Protein 2FH5 (pdb70)

Radius of gyration: 22.29 Å; Cα contacts (8 Å, |Δi|>4): 558; chains: 2; bounding box: 43×62×55 Å

Nearest PDB structures (foldseek):
  2fh5-assembly1_A  TM=1.008E+00  e=5.061E-26  Homo sapiens
  6frk-assembly1_y  TM=8.776E-01  e=1.419E-17  Oryctolagus cuniculus
  7nfx-assembly1_y  TM=7.852E-01  e=8.990E-17  Homo sapiens
  7obq-assembly1_y  TM=7.831E-01  e=2.130E-15  Oryctolagus cuniculus
  2fh5-assembly1_B  TM=1.005E+00  e=2.408E-40  Mus musculus

CATH classification: 3.30.450.60

Foldseek 3Di:
DFFFQWKWKAFLVGGTLAIDGDVPDGDPDPVVSCCVVWVVPDVTWDWDWDWDADVQLGMIMITIGTDPVCVVLVVVLVVVLVVCQCVVLVVLRNDDDCVSSVVDRCPCVVVSVVSRVVSVVVVD/DEEEEEEAWPLCQVLVVVCQVPLDGDDDDQDDAKDWDWGQAPDDVRDIYIYIYFGRDPVGRVVVCVVCVLVAQEYEYGGAQQCCVVCVLVGLVVVLVVLQSQVPYPDRHAYEYEHEPPVDDNGDDQVVSQVSSQQNNQVCQVVPPVDGAADVPDRGHPVSGPHHYYYDYWYSVNTGCVVVSVVVNVSD

Secondary structure (DSSP, 8-state):
--S-SEEEEEETTSBEEEEEBTTTBS---HHHHHHHHTGGG------EEEEEEETTTTEEEEEEES-GGGHHHHHHHHHHHHHHHHHHTHHHHHSSSTHHHHS-----HHHHHHHHHHHHHHT-/-EEEEE-STTSSHHHHHHHHHHS----B----S-EEEEEE-SSTT--EEEEEEPP--HHHHHHHHHHHGGGEEEEEEEEETTTHHHHHHHHHHHHHHHHHHHHTSTT--EEEEEEE-TTSTTPPPHHHHHHHHHHHHHHHHHH-----SS-TTS---GGGSSS-EEEEE-B----B-HHHHHHHHHH-

Organism: Homo sapiens (NCBI:txid9606)

Solvent-accessible surface area: 16286 Å² total; per-residue (Å²): 224,38,19,1,13,13,0,7,0,21,6,22,8,0,6,22,19,20,33,6,12,23,126,96,66,82,30,72,21,44,106,50,3,66,68,91,31,7,114,121,120,156,197,142,74,66,34,49,91,57,140,62,62,9,103,149,30,75,0,9,0,24,0,0,0,29,123,103,159,33,65,80,80,0,49,122,0,2,62,63,0,24,142,56,0,59,86,94,10,91,87,44,7,102,94,139,39,5,49,15,29,3,110,20,115,22,104,0,55,100,22,0,33,107,22,12,143,92,12,44,102,82,43,193,132,7,0,0,0,3,0,19,39,113,3,15,14,16,22,0,0,0,19,13,26,30,44,94,97,57,82,51,83,86,13,68,35,27,18,17,4,96,10,140,9,112,56,159,216,26,56,53,2,50,0,11,1,2,3,6,74,107,82,41,22,63,98,9,4,75,149,40,59,82,50,4,87,0,4,0,0,1,2,17,0,8,12,0,102,190,31,22,148,82,3,0,83,2,0,13,43,1,0,41,24,4,32,78,35,203,123,46,4,23,1,0,0,0,0,2,50,46,80,71,110,128,23,42,45,11,174,60,0,60,106,50,0,26,145,28,0,29,70,26,46,123,86,87,156,189,63,101,0,18,150,181,75,111,121,5,67,8,101,51,12,102,22,159,31,61,42,21,73,0,5,6,134,139,28,79,13,132,75,0,32,158,7,0,16,146,23,38

Structure (mmCIF, N/CA/C/O backbone):
data_2FH5
#
_entry.id   2FH5
#
_cell.length_a   68.092
_cell.length_b   118.348
_cell.length_c   120.413
_cell.angle_alpha   90.00
_cell.angle_beta   90.00
_cell.angle_gamma   90.00
#
_symmetry.space_group_name_H-M   'I 2 2 2'
#
loop_
_entity.id
_entity.type
_entity.pdbx_description
1 polymer 'Signal recognition particle receptor alpha subunit'
2 polymer 'Signal recognition particle receptor beta subunit'
3 non-polymer 'MAGNESIUM ION'
4 non-polymer "GUANOSINE-5'-TRIPHOSPHATE"
5 water water
#
loop_
_atom_site.group_PDB
_atom_site.id
_atom_site.type_symbol
_atom_site.label_atom_id
_atom_site.label_alt_id
_atom_site.label_comp_id
_atom_site.label_asym_id
_atom_site.label_entity_id
_atom_site.label_seq_id
_atom_site.pdbx_PDB_ins_code
_atom_site.Cartn_x
_atom_site.Cartn_y
_atom_site.Cartn_z
_atom_site.occupancy
_atom_site.B_iso_or_equiv
_atom_site.auth_seq_id
_atom_site.auth_comp_id
_atom_site.auth_asym_id
_atom_site.auth_atom_id
_atom_site.pdbx_PDB_model_num
ATOM 1 N N . HIS A 1 8 A 28.773 73.134 52.725 1.00 86.76 0 HIS A N 1
ATOM 2 C CA . HIS A 1 8 A 27.707 74.050 52.203 1.00 86.81 0 HIS A CA 1
ATOM 3 C C . HIS A 1 8 A 26.478 73.211 51.817 1.00 81.47 0 HIS A C 1
ATOM 4 O O . HIS A 1 8 A 25.592 72.978 52.638 1.00 81.01 0 HIS A O 1
ATOM 11 N N . SER A 1 9 B 26.440 72.746 50.572 1.00 73.85 0 SER A N 1
ATOM 12 C CA . SER A 1 9 B 25.338 71.931 50.074 1.00 64.61 0 SER A CA 1
ATOM 13 C C . SER A 1 9 B 25.294 70.573 50.810 1.00 60.07 0 SER A C 1
ATOM 14 O O . SER A 1 9 B 26.326 70.006 51.169 1.00 57.37 0 SER A O 1
ATOM 17 N N . MET A 1 10 ? 24.093 70.055 51.040 1.00 56.71 1 MET A N 1
ATOM 18 C CA . MET A 1 10 ? 23.919 68.790 51.756 1.00 53.68 1 MET A CA 1
ATOM 19 C C . MET A 1 10 ? 24.562 67.573 51.054 1.00 53.35 1 MET A C 1
ATOM 20 O O . MET A 1 10 ? 25.061 66.618 51.681 1.00 47.80 1 MET A O 1
ATOM 25 N N . VAL A 1 11 ? 24.564 67.633 49.738 1.00 45.87 2 VAL A N 1
ATOM 26 C CA . VAL A 1 11 ? 25.102 66.569 48.931 1.00 43.42 2 VAL A CA 1
ATOM 27 C C . VAL A 1 11 ? 25.794 67.268 47.768 1.00 44.63 2 VAL A C 1
ATOM 28 O O . VAL A 1 11 ? 25.345 68.327 47.335 1.00 45.77 2 VAL A O 1
ATOM 32 N N . ASP A 1 12 ? 26.905 66.722 47.288 1.00 40.71 3 ASP A N 1
ATOM 33 C CA . ASP A 1 12 ? 27.591 67.344 46.161 1.00 41.73 3 ASP A CA 1
ATOM 34 C C . ASP A 1 12 ? 27.514 66.445 44.927 1.00 42.21 3 ASP A C 1
ATOM 35 O O . ASP A 1 12 ? 27.824 66.858 43.814 1.00 44.67 3 ASP A O 1
ATOM 40 N N . PHE A 1 13 ? 27.065 65.219 45.126 1.00 39.36 4 PHE A N 1
ATOM 41 C CA . PHE A 1 13 ? 26.978 64.270 44.038 1.00 35.81 4 PHE A CA 1
ATOM 42 C C . PHE A 1 13 ? 25.854 63.270 44.301 1.00 39.06 4 PHE A C 1
ATOM 43 O O . PHE A 1 13 ? 25.659 62.794 45.428 1.00 40.67 4 PHE A O 1
ATOM 51 N N . PHE A 1 14 ? 25.098 62.950 43.263 1.00 37.48 5 PHE A N 1
ATOM 52 C CA . PHE A 1 14 ? 24.001 62.008 43.428 1.00 35.29 5 PHE A CA 1
ATOM 53 C C . PHE A 1 14 ? 23.646 61.377 42.093 1.00 38.01 5 PHE A C 1
ATOM 54 O O . PHE A 1 14 ? 23.344 62.063 41.105 1.00 38.44 5 PHE A O 1
ATOM 62 N N . THR A 1 15 ? 23.688 60.061 42.049 1.00 34.54 6 THR A N 1
ATOM 63 C CA . THR A 1 15 ? 23.343 59.407 40.825 1.00 32.92 6 THR A CA 1
ATOM 64 C C . THR A 1 15 ? 22.476 58.210 41.112 1.00 36.39 6 THR A C 1
ATOM 65 O O . THR A 1 15 ? 22.607 57.556 42.154 1.00 39.75 6 THR A O 1
ATOM 69 N N . ILE A 1 16 ? 21.546 57.959 40.197 1.00 39.20 7 ILE A N 1
ATOM 70 C CA . ILE A 1 16 ? 20.633 56.829 40.313 1.00 37.72 7 ILE A CA 1
ATOM 71 C C . ILE A 1 16 ? 20.784 55.994 39.050 1.00 40.82 7 ILE A C 1
ATOM 72 O O . ILE A 1 16 ? 20.573 56.508 37.933 1.00 39.21 7 ILE A O 1
ATOM 77 N N . PHE A 1 17 ? 21.167 54.722 39.217 1.00 39.49 8 PHE A N 1
ATOM 78 C CA . PHE A 1 17 ? 21.323 53.827 38.077 1.00 34.92 8 PHE A CA 1
ATOM 79 C C . PHE A 1 17 ? 20.735 52.447 38.343 1.00 37.80 8 PHE A C 1
ATOM 80 O O . PHE A 1 17 ? 20.557 52.055 39.499 1.00 36.17 8 PHE A O 1
ATOM 88 N N . SER A 1 18 ? 20.417 51.705 37.279 1.00 33.89 9 SER A N 1
ATOM 89 C CA . SER A 1 18 ? 19.836 50.376 37.467 1.00 37.11 9 SER A CA 1
ATOM 90 C C . SER A 1 18 ? 20.949 49.400 37.812 1.00 37.15 9 SER A C 1
ATOM 91 O O . SER A 1 18 ? 22.113 49.663 37.545 1.00 36.45 9 SER A O 1
ATOM 94 N N . LYS A 1 19 ? 20.598 48.272 38.415 1.00 39.42 10 LYS A N 1
ATOM 95 C CA . LYS A 1 19 ? 21.617 47.278 38.726 1.00 41.41 10 LYS A CA 1
ATOM 96 C C . LYS A 1 19 ? 22.191 46.709 37.415 1.00 41.73 10 LYS A C 1
ATOM 97 O O . LYS A 1 19 ? 23.290 46.142 37.395 1.00 44.74 10 LYS A O 1
ATOM 103 N N . GLY A 1 20 ? 21.444 46.887 36.326 1.00 37.66 11 GLY A N 1
ATOM 104 C CA . GLY A 1 20 ? 21.900 46.439 35.025 1.00 38.07 11 GLY A CA 1
ATOM 105 C C . GLY A 1 20 ? 23.054 47.308 34.545 1.00 39.36 11 GLY A C 1
ATOM 106 O O . GLY A 1 20 ? 23.757 46.932 33.618 1.00 37.92 11 GLY A O 1
ATOM 107 N N . GLY A 1 21 ? 23.241 48.466 35.188 1.00 40.29 12 GLY A N 1
ATOM 108 C CA . GLY A 1 21 ? 24.321 49.382 34.836 1.00 34.55 12 GLY A CA 1
ATOM 109 C C . GLY A 1 21 ? 23.910 50.652 34.100 1.00 36.02 12 GLY A C 1
ATOM 110 O O . GLY A 1 21 ? 24.747 51.461 33.732 1.00 39.68 12 GLY A O 1
ATOM 111 N N . LEU A 1 22 ? 22.617 50.836 33.883 1.00 33.21 13 LEU A N 1
ATOM 112 C CA . LEU A 1 22 ? 22.126 52.013 33.196 1.00 36.05 13 LEU A CA 1
ATOM 113 C C . LEU A 1 22 ? 21.953 53.260 34.067 1.00 36.77 13 LEU A C 1
ATOM 114 O O . LEU A 1 22 ? 21.148 53.259 35.005 1.00 40.89 13 LEU A O 1
ATOM 119 N N . VAL A 1 23 ? 22.683 54.330 33.778 1.00 33.61 14 VAL A N 1
ATOM 120 C CA . VAL A 1 23 ? 22.511 55.549 34.586 1.00 37.31 14 VAL A CA 1
ATOM 121 C C . VAL A 1 23 ? 21.162 56.160 34.166 1.00 37.92 14 VAL A C 1
ATOM 122 O O . VAL A 1 23 ? 20.947 56.433 32.988 1.00 41.56 14 VAL A O 1
ATOM 126 N N . LEU A 1 24 ? 20.249 56.362 35.109 1.00 39.97 15 LEU A N 1
ATOM 127 C CA . LEU A 1 24 ? 18.922 56.920 34.772 1.00 36.40 15 LEU A CA 1
ATOM 128 C C . LEU A 1 24 ? 18.876 58.416 35.017 1.00 38.14 15 LEU A C 1
ATOM 129 O O . LEU A 1 24 ? 18.233 59.159 34.273 1.00 38.64 15 LEU A O 1
ATOM 134 N N . TRP A 1 25 ? 19.567 58.870 36.057 1.00 40.75 16 TRP A N 1
ATOM 135 C CA . TRP A 1 25 ? 19.571 60.293 36.374 1.00 41.29 16 TRP A CA 1
ATOM 136 C C . TRP A 1 25 ? 20.717 60.598 37.321 1.00 42.54 16 TRP A C 1
ATOM 137 O O . TRP A 1 25 ? 21.072 59.764 38.136 1.00 49.81 16 TRP A O 1
ATOM 148 N N . CYS A 1 26 ? 21.315 61.772 37.214 1.00 43.56 17 CYS A N 1
ATOM 149 C CA . CYS A 1 26 ? 22.367 62.126 38.152 1.00 55.79 17 CYS A CA 1
ATOM 150 C C . CYS A 1 26 ? 22.449 63.641 38.356 1.00 54.45 17 CYS A C 1
ATOM 151 O O . CYS A 1 26 ? 22.120 64.414 37.470 1.00 54.00 17 CYS A O 1
ATOM 154 N N . PHE A 1 27 ? 22.859 64.046 39.553 1.00 54.42 18 PHE A N 1
ATOM 155 C CA . PHE A 1 27 ? 22.990 65.444 39.916 1.00 54.53 18 PHE A CA 1
ATOM 156 C C . PHE A 1 27 ? 24.424 65.739 40.351 1.00 62.39 18 PHE A C 1
ATOM 157 O O . PHE A 1 27 ? 25.095 64.887 40.959 1.00 59.66 18 PHE A O 1
ATOM 165 N N . GLN A 1 28 ? 24.901 66.937 40.021 1.00 69.60 19 GLN A N 1
ATOM 166 C CA . GLN A 1 28 ? 26.254 67.379 40.404 1.00 74.65 19 GLN A CA 1
ATOM 167 C C . GLN A 1 28 ? 26.297 68.910 40.389 1.00 75.69 19 GLN A C 1
ATOM 168 O O . GLN A 1 28 ? 27.057 69.514 39.623 1.00 73.20 19 GLN A O 1
ATOM 174 N N . GLY A 1 29 ? 25.468 69.511 41.250 1.00 77.90 20 GLY A N 1
ATOM 175 C CA . GLY A 1 29 ? 25.352 70.957 41.344 1.00 82.26 20 GLY A CA 1
ATOM 176 C C . GLY A 1 29 ? 24.289 71.506 40.391 1.00 87.81 20 GLY A C 1
ATOM 177 O O . GLY A 1 29 ? 23.902 70.841 39.416 1.00 88.55 20 GLY A O 1
ATOM 178 N N . VAL A 1 30 ? 23.778 72.702 40.681 1.00 90.36 21 VAL A N 1
ATOM 179 C CA . VAL A 1 30 ? 22.795 73.345 39.795 1.00 92.10 21 VAL A CA 1
ATOM 180 C C . VAL A 1 30 ? 23.716 74.010 38.752 1.00 96.31 21 VAL A C 1
ATOM 181 O O . VAL A 1 30 ? 23.279 74.786 37.884 1.00 95.05 21 VAL A O 1
ATOM 185 N N . SER A 1 31 ? 25.003 73.664 38.872 1.00 98.53 22 SER A N 1
ATOM 186 C CA . SER A 1 31 ? 26.090 74.171 38.035 1.00 101.58 22 SER A CA 1
ATOM 187 C C . SER A 1 31 ? 26.355 73.350 36.773 1.00 103.17 22 SER A C 1
ATOM 188 O O . SER A 1 31 ? 26.553 73.907 35.683 1.00 102.38 22 SER A O 1
ATOM 191 N N . ASP A 1 32 ? 26.351 72.029 36.916 1.00 103.89 23 ASP A N 1
ATOM 192 C CA . ASP A 1 32 ? 26.645 71.170 35.784 1.00 106.40 23 ASP A CA 1
ATOM 193 C C . ASP A 1 32 ? 25.766 69.925 35.748 1.00 107.03 23 ASP A C 1
ATOM 194 O O . ASP A 1 32 ? 24.729 69.848 36.422 1.00 106.37 23 ASP A O 1
ATOM 199 N N . SER A 1 33 ? 26.206 68.958 34.942 1.00 106.76 24 SER A N 1
ATOM 200 C CA . SER A 1 33 ? 25.538 67.673 34.778 1.00 102.59 24 SER A CA 1
ATOM 201 C C . SER A 1 33 ? 26.580 66.567 34.958 1.00 98.12 24 SER A C 1
ATOM 202 O O . SER A 1 33 ? 27.288 66.200 34.027 1.00 98.94 24 SER A O 1
ATOM 205 N N . CYS A 1 34 ? 26.669 66.071 36.184 1.00 94.38 25 CYS A N 1
ATOM 206 C CA . CYS A 1 34 ? 27.579 64.998 36.589 1.00 90.52 25 CYS A CA 1
ATOM 207 C C . CYS A 1 34 ? 28.792 64.642 35.724 1.00 82.74 25 CYS A C 1
ATOM 208 O O . CYS A 1 34 ? 28.667 63.987 34.691 1.00 80.27 25 CYS A O 1
ATOM 211 N N . THR A 1 35 ? 29.970 65.069 36.178 1.00 74.20 26 THR A N 1
ATOM 212 C CA . THR A 1 35 ? 31.224 64.756 35.499 1.00 65.34 26 THR A CA 1
ATOM 213 C C . THR A 1 35 ? 32.090 63.861 36.408 1.00 61.78 26 THR A C 1
ATOM 214 O O . THR A 1 35 ? 33.284 63.645 36.144 1.00 61.43 26 THR A O 1
ATOM 218 N N . GLY A 1 36 ? 31.480 63.346 37.481 1.00 50.23 27 GLY A N 1
ATOM 219 C CA . GLY A 1 36 ? 32.191 62.445 38.366 1.00 43.69 27 GLY A CA 1
ATOM 220 C C . GLY A 1 36 ? 32.511 62.902 39.781 1.00 42.09 27 GLY A C 1
ATOM 221 O O . GLY A 1 36 ? 32.679 64.082 40.038 1.00 40.20 27 GLY A O 1
ATOM 222 N N . PRO A 1 37 ? 32.647 61.959 40.724 1.00 41.39 28 PRO A N 1
ATOM 223 C CA . PRO A 1 37 ? 32.952 62.319 42.115 1.00 34.27 28 PRO A CA 1
ATOM 224 C C . PRO A 1 37 ? 34.245 63.119 42.272 1.00 32.04 28 PRO A C 1
ATOM 225 O O . PRO A 1 37 ? 34.308 64.039 43.075 1.00 32.90 28 PRO A O 1
ATOM 229 N N . VAL A 1 38 ? 35.274 62.778 41.507 1.00 29.19 29 VAL A N 1
ATOM 230 C CA . VAL A 1 38 ? 36.530 63.505 41.588 1.00 31.01 29 VAL A CA 1
ATOM 231 C C . VAL A 1 38 ? 36.353 64.996 41.274 1.00 32.78 29 VAL A C 1
ATOM 232 O O . VAL A 1 38 ? 36.839 65.839 42.010 1.00 39.32 29 VAL A O 1
ATOM 236 N N . ASN A 1 39 ? 35.648 65.330 40.203 1.00 35.94 30 ASN A N 1
ATOM 237 C CA . ASN A 1 39 ? 35.442 66.735 39.888 1.00 34.41 30 ASN A CA 1
ATOM 238 C C . ASN A 1 39 ? 34.555 67.357 40.935 1.00 34.61 30 ASN A C 1
ATOM 239 O O . ASN A 1 39 ? 34.703 68.532 41.242 1.00 35.38 30 ASN A O 1
ATOM 244 N N . ALA A 1 40 ? 33.651 66.564 41.512 1.00 32.66 31 ALA A N 1
ATOM 245 C CA . ALA A 1 40 ? 32.781 67.088 42.550 1.00 29.69 31 ALA A CA 1
ATOM 246 C C . ALA A 1 40 ? 33.653 67.430 43.782 1.00 33.78 31 ALA A C 1
ATOM 247 O O . ALA A 1 40 ? 33.433 68.436 44.453 1.00 37.25 31 ALA A O 1
ATOM 249 N N . LEU A 1 41 ? 34.662 66.610 44.070 1.00 33.80 32 LEU A N 1
ATOM 250 C CA . LEU A 1 41 ? 35.516 66.885 45.220 1.00 35.19 32 LEU A CA 1
ATOM 251 C C . LEU A 1 41 ? 36.370 68.132 44.953 1.00 40.18 32 LEU A C 1
ATOM 252 O O . LEU A 1 41 ? 36.613 68.932 45.857 1.00 40.06 32 LEU A O 1
ATOM 257 N N . ILE A 1 42 ? 36.812 68.294 43.704 1.00 39.09 33 ILE A N 1
ATOM 258 C CA . ILE A 1 42 ? 37.630 69.433 43.327 1.00 35.36 33 ILE A CA 1
ATOM 259 C C . ILE A 1 42 ? 36.833 70.732 43.397 1.00 37.34 33 ILE A C 1
ATOM 260 O O . ILE A 1 42 ? 37.313 71.721 43.935 1.00 38.55 33 ILE A O 1
ATOM 265 N N . ARG A 1 43 ? 35.617 70.725 42.858 1.00 36.12 34 ARG A N 1
ATOM 266 C CA . ARG A 1 43 ? 34.779 71.921 42.852 1.00 41.87 34 ARG A CA 1
ATOM 267 C C . ARG A 1 43 ? 34.115 72.253 44.176 1.00 46.62 34 ARG A C 1
ATOM 268 O O . ARG A 1 43 ? 34.047 73.415 44.548 1.00 47.70 34 ARG A O 1
ATOM 276 N N . SER A 1 44 ? 33.633 71.239 44.889 1.00 44.72 35 SER A N 1
ATOM 277 C CA . SER A 1 44 ? 32.968 71.469 46.155 1.00 46.81 35 SER A CA 1
ATOM 278 C C . SER A 1 44 ? 33.888 71.633 47.365 1.00 48.69 35 SER A C 1
ATOM 279 O O . SER A 1 44 ? 33.511 72.303 48.337 1.00 44.36 35 SER A O 1
ATOM 282 N N . VAL A 1 45 ? 35.085 71.044 47.317 1.00 47.04 36 VAL A N 1
ATOM 283 C CA . VAL A 1 45 ? 36.000 71.164 48.454 1.00 49.01 36 VAL A CA 1
ATOM 284 C C . VAL A 1 45 ? 37.282 71.946 48.162 1.00 50.89 36 VAL A C 1
ATOM 285 O O . VAL A 1 45 ? 37.511 73.003 48.729 1.00 54.42 36 VAL A O 1
ATOM 289 N N . LEU A 1 46 ? 38.114 71.438 47.269 1.00 51.22 37 LEU A N 1
ATOM 290 C CA . LEU A 1 46 ? 39.366 72.100 46.939 1.00 51.19 37 LEU A CA 1
ATOM 291 C C . LEU A 1 46 ? 39.228 73.596 46.540 1.00 52.01 37 LEU A C 1
AT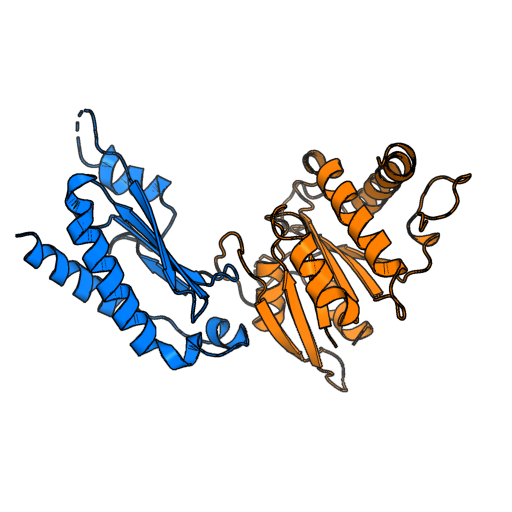OM 292 O O . LEU A 1 46 ? 39.912 74.465 47.089 1.00 52.67 37 LEU A O 1
ATOM 297 N N . LEU A 1 47 ? 38.340 73.900 45.601 1.00 54.25 38 LEU A N 1
ATOM 298 C CA . LEU A 1 47 ? 38.136 75.272 45.134 1.00 53.21 38 LEU A CA 1
ATOM 299 C C . LEU A 1 47 ? 37.204 76.061 46.031 1.00 56.04 38 LEU A C 1
ATOM 300 O O . LEU A 1 47 ? 36.602 77.020 45.588 1.00 60.06 38 LEU A O 1
ATOM 305 N N . GLN A 1 48 ? 37.078 75.655 47.286 1.00 64.80 39 GLN A N 1
ATOM 306 C CA . GLN A 1 48 ? 36.186 76.340 48.210 1.00 71.04 39 GLN A CA 1
ATOM 307 C C . GLN A 1 48 ? 36.858 76.668 49.539 1.00 75.82 39 GLN A C 1
ATOM 308 O O . GLN A 1 48 ? 36.212 76.648 50.582 1.00 79.88 39 GLN A O 1
ATOM 314 N N . GLU A 1 49 ? 38.152 76.956 49.508 1.00 81.46 40 GLU A N 1
ATOM 315 C CA . GLU A 1 49 ? 38.872 77.313 50.728 1.00 87.14 40 GLU A CA 1
ATOM 316 C C . GLU A 1 49 ? 40.351 77.579 50.480 1.00 89.55 40 GLU A C 1
ATOM 317 O O . GLU A 1 49 ? 40.742 78.707 50.167 1.00 91.58 40 GLU A O 1
ATOM 323 N N . THR A 1 57 ? 43.150 70.442 58.436 1.00 78.47 48 THR A N 1
ATOM 324 C CA . THR A 1 57 ? 42.712 69.553 57.361 1.00 77.62 48 THR A CA 1
ATOM 325 C C . THR A 1 57 ? 41.523 70.093 56.547 1.00 73.14 48 THR A C 1
ATOM 326 O O . THR A 1 57 ? 40.751 70.933 57.016 1.00 70.67 48 THR A O 1
ATOM 330 N N . HIS A 1 58 ? 41.382 69.590 55.322 1.00 66.98 49 HIS A N 1
ATOM 331 C CA . HIS A 1 58 ? 40.282 69.989 54.455 1.00 60.72 49 HIS A CA 1
ATOM 332 C C . HIS A 1 58 ? 39.280 68.834 54.337 1.00 54.74 49 HIS A C 1
ATOM 333 O O . HIS A 1 58 ? 39.598 67.690 54.668 1.00 51.95 49 HIS A O 1
ATOM 340 N N . GLU A 1 59 ? 38.060 69.131 53.903 1.00 48.57 50 GLU A N 1
ATOM 341 C CA . GLU A 1 59 ? 37.052 68.082 53.784 1.00 47.10 50 GLU A CA 1
ATOM 342 C C . GLU A 1 59 ? 37.330 66.989 52.742 1.00 44.36 50 GLU A C 1
ATOM 343 O O . GLU A 1 59 ? 38.140 67.148 51.826 1.00 41.15 50 GLU A O 1
ATOM 349 N N . ALA A 1 60 ? 36.637 65.868 52.907 1.00 43.46 51 ALA A N 1
ATOM 350 C CA . ALA A 1 60 ? 36.752 64.724 52.009 1.00 38.64 51 ALA A CA 1
ATOM 351 C C . ALA A 1 60 ? 35.361 64.496 51.486 1.00 38.67 51 ALA A C 1
ATOM 352 O O . ALA A 1 60 ? 34.415 65.137 51.921 1.00 42.02 51 ALA A O 1
ATOM 354 N N . LEU A 1 61 ? 35.221 63.585 50.543 1.00 40.41 52 LEU A N 1
ATOM 355 C CA . LEU A 1 61 ? 33.912 63.313 49.998 1.00 37.80 52 LEU A CA 1
ATOM 356 C C . LEU A 1 61 ? 33.589 61.861 50.328 1.00 41.14 52 LEU A C 1
ATOM 357 O O . LEU A 1 61 ? 34.343 60.964 49.936 1.00 44.61 52 LEU A O 1
ATOM 362 N N . THR A 1 62 ? 32.506 61.624 51.074 1.00 34.46 53 THR A N 1
ATOM 363 C CA . THR A 1 62 ? 32.117 60.260 51.399 1.00 33.21 53 THR A CA 1
ATOM 364 C C . THR A 1 62 ? 31.135 59.829 50.309 1.00 36.12 53 THR A C 1
ATO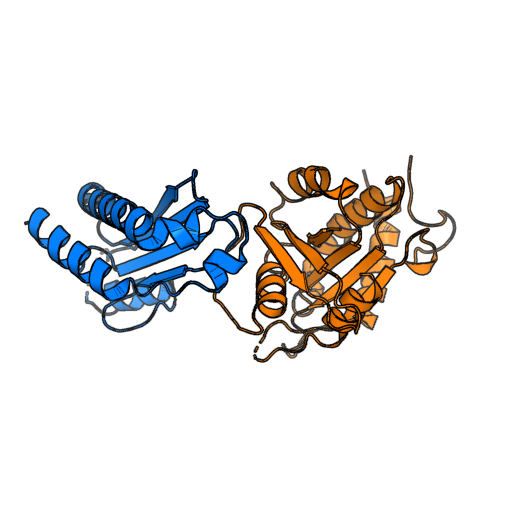M 365 O O . THR A 1 62 ? 30.190 60.547 49.967 1.00 39.96 53 THR A O 1
ATOM 369 N N . LEU A 1 63 ? 31.381 58.651 49.765 1.00 35.87 54 LEU A N 1
ATOM 370 C CA . LEU A 1 63 ? 30.583 58.082 48.708 1.00 36.92 54 LEU A CA 1
ATOM 371 C C . LEU A 1 63 ? 29.893 56.841 49.256 1.00 40.24 54 LEU A C 1
ATOM 372 O O . LEU A 1 63 ? 30.550 55.867 49.609 1.00 40.41 54 LEU A O 1
ATOM 377 N N . LYS A 1 64 ? 28.573 56.870 49.355 1.00 39.35 55 LYS A N 1
ATOM 378 C CA . LYS A 1 64 ? 27.856 55.702 49.852 1.00 41.53 55 LYS A CA 1
ATOM 379 C C . LYS A 1 64 ? 26.703 55.364 48.905 1.00 43.30 55 LYS A C 1
ATOM 380 O O . LYS A 1 64 ? 26.296 56.189 48.078 1.00 46.44 55 LYS A O 1
ATOM 386 N N . TYR A 1 65 ? 26.178 54.157 49.025 1.00 37.30 56 TYR A N 1
ATOM 387 C CA . TYR A 1 65 ? 25.086 53.749 48.177 1.00 39.96 56 TYR A CA 1
ATOM 388 C C . TYR A 1 65 ? 23.907 53.189 48.972 1.00 45.70 56 TYR A C 1
ATOM 389 O O . TYR A 1 65 ? 24.021 52.840 50.149 1.00 43.43 56 TYR A O 1
ATOM 398 N N . LYS A 1 66 ? 22.769 53.116 48.305 1.00 45.19 57 LYS A N 1
ATOM 399 C CA . LYS A 1 66 ? 21.580 52.572 48.901 1.00 47.73 57 LYS A CA 1
ATOM 400 C C . LYS A 1 66 ? 20.934 51.749 47.765 1.00 47.21 57 LYS A C 1
ATOM 401 O O . LYS A 1 66 ? 20.991 52.140 46.591 1.00 44.25 57 LYS A O 1
ATOM 407 N N . LEU A 1 67 ? 20.341 50.606 48.101 1.00 45.80 58 LEU A N 1
ATOM 408 C CA . LEU A 1 67 ? 19.735 49.781 47.070 1.00 49.28 58 LEU A CA 1
ATOM 409 C C . LEU A 1 67 ? 18.236 49.639 47.155 1.00 52.75 58 LEU A C 1
ATOM 410 O O . LEU A 1 67 ? 17.637 49.753 48.227 1.00 53.85 58 LEU A O 1
ATOM 415 N N . ASP A 1 68 ? 17.642 49.386 45.997 1.00 51.59 59 ASP A N 1
ATOM 416 C CA . ASP A 1 68 ? 16.223 49.107 45.899 1.00 47.93 59 ASP A CA 1
ATOM 417 C C . ASP A 1 68 ? 16.279 47.762 45.201 1.00 49.39 59 ASP A C 1
ATOM 418 O O . ASP A 1 68 ? 16.475 47.698 43.979 1.00 48.58 59 ASP A O 1
ATOM 423 N N . ASN A 1 69 ? 16.138 46.684 45.960 1.00 48.68 60 ASN A N 1
ATOM 424 C CA . ASN A 1 69 ? 16.222 45.361 45.357 1.00 49.40 60 ASN A CA 1
ATOM 425 C C . ASN A 1 69 ? 15.014 44.898 44.575 1.00 48.71 60 ASN A C 1
ATOM 426 O O . ASN A 1 69 ? 15.130 44.078 43.681 1.00 47.97 60 ASN A O 1
ATOM 431 N N . GLN A 1 70 ? 13.861 45.454 44.896 1.00 50.34 61 GLN A N 1
ATOM 432 C CA . GLN A 1 70 ? 12.618 45.100 44.237 1.00 51.27 61 GLN A CA 1
ATOM 433 C C . GLN A 1 70 ? 12.668 45.517 42.765 1.00 50.08 61 GLN A C 1
ATOM 434 O O . GLN A 1 70 ? 12.417 44.706 41.873 1.00 51.83 61 GLN A O 1
ATOM 440 N N . PHE A 1 71 ? 13.018 46.774 42.516 1.00 47.23 62 PHE A N 1
ATOM 441 C CA . PHE A 1 71 ? 13.074 47.300 41.157 1.00 48.04 62 PHE A CA 1
ATOM 442 C C . PHE A 1 71 ? 14.465 47.435 40.592 1.00 46.15 62 PHE A C 1
ATOM 443 O O . PHE A 1 71 ? 14.626 48.045 39.552 1.00 45.72 62 PHE A O 1
ATOM 451 N N . GLU A 1 72 ? 15.464 46.889 41.290 1.00 44.91 63 GLU A N 1
ATOM 452 C CA . GLU A 1 72 ? 16.858 46.900 40.835 1.00 44.08 63 GLU A CA 1
ATOM 453 C C . GLU A 1 72 ? 17.488 48.272 40.616 1.00 42.56 63 GLU A C 1
ATOM 454 O O . GLU A 1 72 ? 17.961 48.576 39.535 1.00 41.58 63 GLU A O 1
ATOM 460 N N . LEU A 1 73 ? 17.513 49.088 41.664 1.00 42.46 64 LEU A N 1
ATOM 461 C CA . LEU A 1 73 ? 18.085 50.430 41.577 1.00 40.76 64 LEU A CA 1
ATOM 462 C C . LEU A 1 73 ? 19.197 50.618 42.609 1.00 41.69 64 LEU A C 1
ATOM 463 O O . LEU A 1 73 ? 19.207 49.978 43.673 1.00 40.38 64 LEU A O 1
ATOM 468 N N . VAL A 1 74 ? 20.133 51.494 42.261 1.00 38.14 65 VAL A N 1
ATOM 469 C CA . VAL A 1 74 ? 21.263 51.828 43.103 1.00 36.43 65 VAL A CA 1
ATOM 470 C C . VAL A 1 74 ? 21.300 53.357 43.202 1.00 38.82 65 VAL A C 1
ATOM 471 O O . VAL A 1 74 ? 21.192 54.064 42.183 1.00 34.52 65 VAL A O 1
ATOM 475 N N . PHE A 1 75 ? 21.430 53.859 44.429 1.00 34.46 66 PHE A N 1
ATOM 476 C CA . PHE A 1 75 ? 21.506 55.295 44.657 1.00 36.34 66 PHE A CA 1
ATOM 477 C C . PHE A 1 75 ? 22.877 55.547 45.241 1.00 38.22 66 PHE A C 1
ATOM 478 O O . PHE A 1 75 ? 23.211 54.987 46.297 1.00 38.44 66 PHE A O 1
ATOM 486 N N . VAL A 1 76 ? 23.686 56.347 44.544 1.00 36.40 67 VAL A N 1
ATOM 487 C CA . VAL A 1 76 ? 25.015 56.660 45.035 1.00 34.68 67 VAL A CA 1
ATOM 488 C C . VAL A 1 76 ? 25.118 58.145 45.293 1.00 38.21 67 VAL A C 1
ATOM 489 O O . VAL A 1 76 ? 24.808 58.957 44.428 1.00 41.18 67 VAL A O 1
ATOM 493 N N . VAL A 1 77 ? 25.562 58.482 46.498 1.00 35.57 68 VAL A N 1
ATOM 494 C CA . VAL A 1 77 ? 25.666 59.851 46.920 1.00 37.23 68 VAL A CA 1
ATOM 495 C C . VAL A 1 77 ? 27.028 60.150 47.480 1.00 36.96 68 VAL A C 1
ATOM 496 O O . VAL A 1 77 ? 27.619 59.322 48.163 1.00 38.51 68 VAL A O 1
ATOM 500 N N . GLY A 1 78 ? 27.510 61.350 47.174 1.00 40.09 69 GLY A N 1
ATOM 501 C CA . GLY A 1 78 ? 28.797 61.821 47.647 1.00 36.45 69 GLY A CA 1
ATOM 502 C C . GLY A 1 78 ? 28.547 63.105 48.423 1.00 39.95 69 GLY A C 1
ATOM 503 O O . GLY A 1 78 ? 27.933 64.056 47.914 1.00 40.10 69 GLY A O 1
ATOM 504 N N . PHE A 1 79 ? 29.020 63.140 49.659 1.00 35.01 70 PHE A N 1
ATOM 505 C CA . PHE A 1 79 ? 28.792 64.300 50.493 1.00 36.31 70 PHE A CA 1
ATOM 506 C C . PHE A 1 79 ? 29.952 64.593 51.444 1.00 37.06 70 PHE A C 1
ATOM 507 O O . PHE A 1 79 ? 30.788 63.737 51.702 1.00 34.72 70 PHE A O 1
ATOM 515 N N . GLN A 1 80 ? 29.983 65.813 51.959 1.00 39.23 71 GLN A N 1
ATOM 516 C CA . GLN A 1 80 ? 31.014 66.249 52.907 1.00 42.43 71 GLN A CA 1
ATOM 517 C C . GLN A 1 80 ? 30.478 66.131 54.328 1.00 42.87 71 GLN A C 1
ATOM 518 O O . GLN A 1 80 ? 29.266 66.128 54.538 1.00 47.64 71 GLN A O 1
ATOM 524 N N . LYS A 1 81 ? 31.388 66.068 55.295 1.00 46.95 72 LYS A N 1
ATOM 525 C CA . LYS A 1 81 ? 31.044 66.006 56.726 1.00 46.81 72 LYS A CA 1
ATOM 526 C C . LYS A 1 81 ? 30.323 64.750 57.113 1.00 44.37 72 LYS A C 1
ATOM 527 O O . LYS A 1 81 ? 29.099 64.707 57.094 1.00 47.31 72 LYS A O 1
ATOM 533 N N . ILE A 1 82 ? 31.087 63.738 57.498 1.00 42.98 73 ILE A N 1
ATOM 534 C CA . ILE A 1 82 ? 30.530 62.459 57.894 1.00 47.53 73 ILE A CA 1
ATOM 535 C C . ILE A 1 82 ? 29.393 62.542 58.935 1.00 48.63 73 ILE A C 1
ATOM 536 O O . ILE A 1 82 ? 28.490 61.701 58.928 1.00 49.77 73 ILE A O 1
ATOM 541 N N . LEU A 1 83 ? 29.423 63.550 59.806 1.00 47.13 74 LEU A N 1
ATOM 542 C CA . LEU A 1 83 ? 28.401 63.699 60.859 1.00 53.36 74 LEU A CA 1
ATOM 543 C C . LEU A 1 83 ? 27.008 64.117 60.375 1.00 54.11 74 LEU A C 1
ATOM 544 O O . LEU A 1 83 ? 26.048 64.038 61.143 1.00 55.19 74 LEU A O 1
ATOM 549 N N . THR A 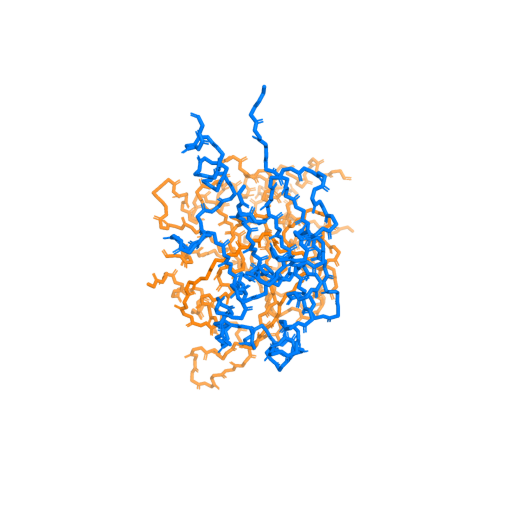1 84 ? 26.896 64.554 59.120 1.00 52.26 75 THR A N 1
ATOM 550 C CA . THR A 1 84 ? 25.593 64.920 58.552 1.00 50.17 75 THR A CA 1
ATOM 551 C C . THR A 1 84 ? 24.928 63.677 57.928 1.00 49.16 75 THR A C 1
ATOM 552 O O . THR A 1 84 ? 23.863 63.774 57.318 1.00 49.46 75 THR A O 1
ATOM 556 N N . LEU A 1 85 ? 25.553 62.515 58.102 1.00 45.09 76 LEU A N 1
ATOM 557 C CA . LEU A 1 85 ? 25.059 61.251 57.537 1.00 46.80 76 LEU A CA 1
ATOM 558 C C . LEU A 1 85 ? 23.564 60.950 57.713 1.00 47.63 76 LEU A C 1
ATOM 559 O O . LEU A 1 85 ? 22.917 60.378 56.834 1.00 49.22 76 LEU A O 1
ATOM 564 N N . THR A 1 86 ? 23.023 61.334 58.856 1.00 51.12 77 THR A N 1
ATOM 565 C CA . THR A 1 86 ? 21.619 61.116 59.163 1.00 50.01 77 THR A CA 1
ATOM 566 C C . THR A 1 86 ? 20.756 61.961 58.222 1.00 47.84 77 THR A C 1
ATOM 567 O O . THR A 1 86 ? 19.781 61.475 57.667 1.00 49.42 77 THR A O 1
ATOM 571 N N . TYR A 1 87 ? 21.113 63.223 58.031 1.00 46.01 78 TYR A N 1
ATOM 572 C CA . TYR A 1 87 ? 20.344 64.062 57.119 1.00 49.75 78 TYR A CA 1
ATOM 573 C C . TYR A 1 87 ? 20.468 63.569 55.675 1.00 47.43 78 TYR A C 1
ATOM 574 O O . TYR A 1 87 ? 19.482 63.528 54.959 1.00 48.20 78 TYR A O 1
ATOM 583 N N . VAL A 1 88 ? 21.670 63.160 55.275 1.00 46.62 79 VAL A N 1
ATOM 584 C CA . VAL A 1 88 ? 21.904 62.666 53.934 1.00 42.64 79 VAL A CA 1
ATOM 585 C C . VAL A 1 88 ? 21.074 61.396 53.754 1.00 44.47 79 VAL A C 1
ATOM 586 O O . VAL A 1 88 ? 20.397 61.215 52.736 1.00 38.94 79 VAL A O 1
ATOM 590 N N . ASP A 1 89 ? 21.115 60.523 54.750 1.00 43.78 80 ASP A N 1
ATOM 591 C CA . ASP A 1 89 ? 20.348 59.292 54.663 1.00 46.94 80 ASP A CA 1
ATOM 592 C C . ASP A 1 89 ? 18.838 59.572 54.512 1.00 46.59 80 ASP A C 1
ATOM 593 O O . ASP A 1 89 ? 18.144 58.857 53.801 1.00 44.81 80 ASP A O 1
ATOM 598 N N . LYS A 1 90 ? 18.325 60.606 55.169 1.00 46.37 81 LYS A N 1
ATOM 599 C CA . LYS A 1 90 ? 16.914 60.926 55.025 1.00 49.49 81 LYS A CA 1
ATOM 600 C C . LYS A 1 90 ? 16.640 61.454 53.616 1.00 48.83 81 LYS A C 1
ATOM 601 O O . LYS A 1 90 ? 15.612 61.138 53.025 1.00 50.39 81 LYS A O 1
ATOM 607 N N . LEU A 1 91 ? 17.554 62.264 53.085 1.00 44.47 82 LEU A N 1
ATOM 608 C CA . LEU A 1 91 ? 17.412 62.781 51.732 1.00 44.98 82 LEU A CA 1
ATOM 609 C C . LEU A 1 91 ? 17.351 61.586 50.757 1.00 46.07 82 LEU A C 1
ATOM 610 O O . LEU A 1 91 ? 16.550 61.582 49.824 1.00 48.40 82 LEU A O 1
ATOM 615 N N . ILE A 1 92 ? 18.182 60.573 50.992 1.00 40.15 83 ILE A N 1
ATOM 616 C CA . ILE A 1 92 ? 18.201 59.401 50.140 1.00 43.37 83 ILE A CA 1
ATOM 617 C C . ILE A 1 92 ? 16.844 58.705 50.199 1.00 47.73 83 ILE A C 1
ATOM 618 O O . ILE A 1 92 ? 16.250 58.394 49.152 1.00 47.31 83 ILE A O 1
ATOM 623 N N . ASP A 1 93 ? 16.349 58.468 51.416 1.00 47.66 84 ASP A N 1
ATOM 624 C CA . ASP A 1 93 ? 15.049 57.822 51.587 1.00 50.66 84 ASP A CA 1
ATOM 625 C C . ASP A 1 93 ? 13.913 58.606 50.923 1.00 46.88 84 ASP A C 1
ATOM 626 O O . ASP A 1 93 ? 13.054 58.012 50.290 1.00 44.18 84 ASP A O 1
ATOM 631 N N . ASP A 1 94 ? 13.918 59.927 51.046 1.00 41.14 85 ASP A N 1
ATOM 632 C CA . ASP A 1 94 ? 12.875 60.725 50.419 1.00 47.11 85 ASP A CA 1
ATOM 633 C C . ASP A 1 94 ? 12.986 60.675 48.896 1.00 47.86 85 ASP A C 1
ATOM 634 O O . ASP A 1 94 ? 11.978 60.614 48.188 1.00 49.96 85 ASP A O 1
ATOM 639 N N . VAL A 1 95 ? 14.218 60.702 48.400 1.00 49.07 86 VAL A N 1
ATOM 640 C CA . VAL A 1 95 ? 14.478 60.649 46.966 1.00 48.27 86 VAL A CA 1
ATOM 641 C C . VAL A 1 95 ? 14.046 59.284 46.419 1.00 50.81 86 VAL A C 1
ATOM 642 O O . VAL A 1 95 ? 13.443 59.183 45.351 1.00 52.56 86 VAL A O 1
ATOM 646 N N . HIS A 1 96 ? 14.334 58.245 47.186 1.00 48.44 87 HIS A N 1
ATOM 647 C CA . HIS A 1 96 ? 14.002 56.881 46.812 1.00 49.64 87 HIS A CA 1
ATOM 648 C C . HIS A 1 96 ? 12.487 56.710 46.690 1.00 51.04 87 HIS A C 1
ATOM 649 O O . HIS A 1 96 ? 11.988 56.241 45.655 1.00 48.58 87 HIS A O 1
ATOM 656 N N . ARG A 1 97 ? 11.763 57.103 47.742 1.00 53.83 88 ARG A N 1
ATOM 657 C CA . ARG A 1 97 ? 10.303 56.986 47.779 1.00 54.05 88 ARG A CA 1
ATOM 658 C C . ARG A 1 97 ? 9.639 57.722 46.621 1.00 49.92 88 ARG A C 1
ATOM 659 O O . ARG A 1 97 ? 8.769 57.173 45.956 1.00 45.84 88 ARG A O 1
ATOM 667 N N . LEU A 1 98 ? 10.058 58.956 46.383 1.00 43.24 89 LEU A N 1
ATOM 668 C CA . LEU A 1 98 ? 9.498 59.727 45.303 1.00 45.78 89 LEU A CA 1
ATOM 669 C C . LEU A 1 98 ? 9.823 59.118 43.928 1.00 49.55 89 LEU A C 1
ATOM 670 O O . LEU A 1 98 ? 8.938 58.969 43.081 1.00 52.09 89 LEU A O 1
ATOM 675 N N . PHE A 1 99 ? 11.088 58.758 43.723 1.00 48.97 90 PHE A N 1
ATOM 676 C CA . PHE A 1 99 ? 11.556 58.207 42.456 1.00 47.92 90 PHE A CA 1
ATOM 677 C C . PHE A 1 99 ? 10.802 56.936 42.108 1.00 47.79 90 PHE A C 1
ATOM 678 O O . PHE A 1 99 ? 10.355 56.751 40.972 1.00 49.25 90 PHE A O 1
ATOM 686 N N . ARG A 1 100 ? 10.662 56.059 43.090 1.00 48.14 91 ARG A N 1
ATOM 687 C CA . ARG A 1 100 ? 9.972 54.803 42.861 1.00 51.05 91 ARG A CA 1
ATOM 688 C C . ARG A 1 100 ? 8.458 54.968 42.644 1.00 52.39 91 ARG A C 1
ATOM 689 O O . ARG A 1 100 ? 7.815 54.072 42.089 1.00 52.33 91 ARG A O 1
ATOM 697 N N . ASP A 1 101 ? 7.884 56.099 43.064 1.00 52.57 92 ASP A N 1
ATOM 698 C CA . ASP A 1 101 ? 6.449 56.329 42.848 1.00 55.95 92 ASP A CA 1
ATOM 699 C C . ASP A 1 101 ? 6.237 57.043 41.520 1.00 53.33 92 ASP A C 1
ATOM 700 O O . ASP A 1 101 ? 5.444 56.616 40.688 1.00 54.31 92 ASP A O 1
ATOM 705 N N . LYS A 1 102 ? 6.976 58.123 41.321 1.00 51.14 93 LYS A N 1
ATOM 706 C CA . LYS A 1 102 ? 6.882 58.904 40.099 1.00 46.99 93 LYS A CA 1
ATOM 707 C C . LYS A 1 102 ? 7.201 58.067 38.852 1.00 51.37 93 LYS A C 1
ATOM 708 O O . LYS A 1 102 ? 6.602 58.266 37.799 1.00 50.67 93 LYS A O 1
ATOM 714 N N . TYR A 1 103 ? 8.124 57.116 38.980 1.00 49.34 94 TYR A N 1
ATOM 715 C CA . TYR A 1 103 ? 8.531 56.310 37.840 1.00 45.39 94 TYR A CA 1
ATOM 716 C C . TYR A 1 103 ? 8.282 54.823 37.968 1.00 45.32 94 TYR A C 1
ATOM 717 O O . TYR A 1 103 ? 8.971 54.031 37.317 1.00 44.94 94 TYR A O 1
ATOM 726 N N . ARG A 1 104 ? 7.308 54.440 38.788 1.00 46.44 95 ARG A N 1
ATOM 727 C CA . ARG A 1 104 ? 7.022 53.030 38.994 1.00 51.03 95 ARG A CA 1
ATOM 728 C C . ARG A 1 104 ? 6.765 52.285 37.707 1.00 54.22 95 ARG A C 1
ATOM 729 O O . ARG A 1 104 ? 7.189 51.143 37.547 1.00 55.37 95 ARG A O 1
ATOM 737 N N . THR A 1 105 ? 6.057 52.922 36.788 1.00 56.09 96 THR A N 1
ATOM 738 C CA . THR A 1 105 ? 5.748 52.262 35.545 1.00 57.95 96 THR A CA 1
ATOM 739 C C . THR A 1 105 ? 7.020 51.894 34.806 1.00 56.20 96 THR A C 1
ATOM 740 O O . THR A 1 105 ? 7.180 50.739 34.423 1.00 57.81 96 THR A O 1
ATOM 744 N N . GLU A 1 106 ? 7.919 52.858 34.609 1.00 54.78 97 GLU A N 1
ATOM 745 C CA . GLU A 1 106 ? 9.179 52.592 33.906 1.00 53.26 97 GLU A CA 1
ATOM 746 C C . GLU A 1 106 ? 10.109 51.584 34.604 1.00 52.86 97 GLU A C 1
ATOM 747 O O . GLU A 1 106 ? 10.819 50.836 33.939 1.00 53.81 97 GLU A O 1
ATOM 753 N N . ILE A 1 107 ? 10.088 51.533 35.931 1.00 49.49 98 ILE A N 1
ATOM 754 C CA . ILE A 1 107 ? 10.982 50.631 36.634 1.00 49.47 98 ILE A CA 1
ATOM 755 C C . ILE A 1 107 ? 10.490 49.239 37.023 1.00 53.24 98 ILE A C 1
ATOM 756 O O . ILE A 1 107 ? 11.322 48.363 37.254 1.00 55.76 98 ILE A O 1
ATOM 761 N N . GLN A 1 108 ? 9.178 49.001 37.115 1.00 53.18 99 GLN A N 1
ATOM 762 C CA . GLN A 1 108 ? 8.709 47.664 37.530 1.00 53.51 99 GLN A CA 1
ATOM 763 C C . GLN A 1 108 ? 8.786 46.653 36.418 1.00 54.82 99 GLN A C 1
ATOM 764 O O . GLN A 1 108 ? 8.800 45.456 36.665 1.00 58.32 99 GLN A O 1
ATOM 770 N N . GLN A 1 109 ? 8.805 47.137 35.188 1.00 56.36 100 GLN A N 1
ATOM 771 C CA . GLN A 1 109 ? 8.880 46.262 34.036 1.00 62.34 100 GLN A CA 1
ATOM 772 C C . GLN A 1 109 ? 10.208 45.518 33.996 1.00 64.49 100 GLN A C 1
ATOM 773 O O . GLN A 1 109 ? 11.209 45.978 34.552 1.00 67.16 100 GLN A O 1
ATOM 779 N N . GLN A 1 110 ? 10.204 44.361 33.345 1.00 61.04 101 GLN A N 1
ATOM 780 C CA . GLN A 1 110 ? 11.388 43.536 33.230 1.00 55.71 101 GLN A CA 1
ATOM 781 C C . GLN A 1 110 ? 12.292 44.001 32.097 1.00 51.18 101 GLN A C 1
ATOM 782 O O . GLN A 1 110 ? 13.507 44.067 32.244 1.00 51.24 101 GLN A O 1
ATOM 788 N N . SER A 1 111 ? 11.701 44.325 30.961 1.00 48.64 102 SER A N 1
ATOM 789 C CA . SER A 1 111 ? 12.477 44.736 29.812 1.00 44.06 102 SER A CA 1
ATOM 790 C C . SER A 1 111 ? 13.297 45.998 30.082 1.00 48.59 102 SER A C 1
ATOM 791 O O . SER A 1 111 ? 12.805 46.950 30.680 1.00 53.07 102 SER A O 1
ATOM 794 N N . ALA A 1 112 ? 14.548 46.008 29.636 1.00 47.33 103 ALA A N 1
ATOM 795 C CA . ALA A 1 112 ? 15.403 47.177 29.807 1.00 49.99 103 ALA A CA 1
ATOM 796 C C . ALA A 1 112 ? 14.889 48.332 28.934 1.00 53.28 103 ALA A C 1
ATOM 797 O O . ALA A 1 112 ? 15.152 49.505 29.224 1.00 54.48 103 ALA A O 1
ATOM 799 N N . LEU A 1 113 ? 14.173 48.005 27.856 1.00 52.69 104 LEU A N 1
ATOM 800 C CA . LEU A 1 113 ? 13.627 49.041 26.968 1.00 49.11 104 LEU A CA 1
ATOM 801 C C . LEU A 1 113 ? 12.780 50.012 27.800 1.00 45.04 104 LEU A C 1
ATOM 802 O O . LEU A 1 113 ? 12.705 51.208 27.526 1.00 42.20 104 LEU A O 1
ATOM 807 N N . SER A 1 114 ? 12.164 49.488 28.842 1.00 42.98 105 SER A N 1
ATOM 808 C CA . SER A 1 114 ? 11.350 50.322 29.685 1.00 46.10 105 SER A CA 1
ATOM 809 C C . SER A 1 114 ? 12.142 51.441 30.358 1.00 49.41 105 SER A C 1
ATOM 810 O O . SER A 1 114 ? 11.589 52.519 30.596 1.00 52.82 105 SER A O 1
ATOM 813 N N . LEU A 1 115 ? 13.420 51.191 30.679 1.00 47.50 106 LEU A N 1
ATOM 814 C CA . LEU A 1 115 ? 14.266 52.210 31.317 1.00 43.86 106 LEU A CA 1
ATOM 815 C C . LEU A 1 115 ? 14.880 53.034 30.211 1.00 43.40 106 LEU A C 1
ATOM 816 O O . LEU A 1 115 ? 15.073 54.251 30.335 1.00 45.60 106 LEU A O 1
ATOM 821 N N . LEU A 1 116 ? 15.206 52.350 29.120 1.00 47.35 107 LEU A N 1
ATOM 822 C CA . LEU A 1 116 ? 15.825 53.004 27.978 1.00 46.92 107 LEU A CA 1
ATOM 823 C C . LEU A 1 116 ? 14.896 54.009 27.313 1.00 49.43 107 LEU A C 1
ATOM 824 O O . LEU A 1 116 ? 15.356 55.032 26.814 1.00 52.37 107 LEU A O 1
ATOM 829 N N . ASN A 1 117 ? 13.597 53.733 27.298 1.00 51.37 108 ASN A N 1
ATOM 830 C CA . ASN A 1 117 ? 12.663 54.668 26.664 1.00 56.16 108 ASN A CA 1
ATOM 831 C C . ASN A 1 117 ? 12.002 55.666 27.621 1.00 56.09 108 ASN A C 1
ATOM 832 O O . ASN A 1 117 ? 11.230 56.510 27.185 1.00 58.46 108 ASN A O 1
ATOM 837 N N . GLY A 1 118 ? 12.293 55.569 28.914 1.00 54.70 109 GLY A N 1
ATOM 838 C CA . GLY A 1 118 ? 11.703 56.495 29.853 1.00 49.51 109 GLY A CA 1
ATOM 839 C C . GLY A 1 118 ? 12.509 57.776 29.906 1.00 53.44 109 GLY A C 1
ATOM 840 O O . GLY A 1 118 ? 13.687 57.793 29.567 1.00 53.83 109 GLY A O 1
ATOM 841 N N . THR A 1 119 ? 11.866 58.874 30.275 1.00 57.51 110 THR A N 1
ATOM 842 C CA . THR A 1 119 ? 12.576 60.145 30.416 1.00 62.13 110 THR A CA 1
ATOM 843 C C . THR A 1 119 ? 12.512 60.394 31.909 1.00 59.24 110 THR A C 1
ATOM 844 O O . THR A 1 119 ? 11.424 60.513 32.482 1.00 63.99 110 THR A O 1
ATOM 848 N N . PHE A 1 120 ? 13.675 60.448 32.540 1.00 54.41 111 PHE A N 1
ATOM 849 C CA . PHE A 1 120 ? 13.737 60.639 33.981 1.00 51.39 111 PHE A CA 1
ATOM 850 C C . PHE A 1 120 ? 14.129 62.073 34.285 1.00 52.32 111 PHE A C 1
ATOM 851 O O . PHE A 1 120 ? 15.255 62.346 34.679 1.00 53.87 111 PHE A O 1
ATOM 859 N N . ASP A 1 121 ? 13.198 62.997 34.076 1.00 51.64 112 ASP A N 1
ATOM 860 C CA . ASP A 1 121 ? 13.477 64.400 34.327 1.00 54.84 112 ASP A CA 1
ATOM 861 C C . ASP A 1 121 ? 13.140 64.677 35.798 1.00 50.26 112 ASP A C 1
ATOM 862 O O . ASP A 1 121 ? 12.105 65.240 36.138 1.00 49.91 112 ASP A O 1
ATOM 867 N N . PHE A 1 122 ? 14.075 64.278 36.649 1.00 46.24 113 PHE A N 1
ATOM 868 C CA . PHE A 1 122 ? 13.961 64.332 38.098 1.00 42.33 113 PHE A CA 1
ATOM 869 C C . PHE A 1 122 ? 14.622 65.558 38.739 1.00 43.21 113 PHE A C 1
ATOM 870 O O . PHE A 1 122 ? 14.417 65.822 39.915 1.00 44.28 113 PHE A O 1
ATOM 878 N N . GLN A 1 123 ? 15.417 66.297 37.976 1.00 41.80 114 GLN A N 1
ATOM 879 C CA . GLN A 1 123 ? 16.116 67.445 38.526 1.00 45.41 114 GLN A CA 1
ATOM 880 C C . GLN A 1 123 ? 15.255 68.290 39.457 1.00 48.77 114 GLN A C 1
ATOM 881 O O . GLN A 1 123 ? 15.559 68.423 40.642 1.00 47.61 114 GLN A O 1
ATOM 887 N N . ASN A 1 124 ? 14.162 68.833 38.932 1.00 54.03 115 ASN A N 1
ATOM 888 C CA . ASN A 1 124 ? 13.283 69.671 39.739 1.00 51.28 115 ASN A CA 1
ATOM 889 C C . ASN A 1 124 ? 12.744 69.040 40.996 1.00 48.15 115 ASN A C 1
ATOM 890 O O . ASN A 1 124 ? 12.757 69.684 42.032 1.00 48.65 115 ASN A O 1
ATOM 895 N N . ASP A 1 125 ? 12.264 67.804 40.935 1.00 49.47 116 ASP A N 1
ATOM 896 C CA . ASP A 1 125 ? 11.779 67.160 42.165 1.00 53.27 116 ASP A CA 1
ATOM 897 C C . ASP A 1 125 ? 12.927 66.943 43.173 1.00 52.60 116 ASP A C 1
ATOM 898 O O . ASP A 1 125 ? 12.709 66.924 44.396 1.00 51.73 116 ASP A O 1
ATOM 903 N N . PHE A 1 126 ? 14.139 66.751 42.652 1.00 48.42 117 PHE A N 1
ATOM 904 C CA . PHE A 1 126 ? 15.306 66.537 43.501 1.00 46.27 117 PHE A CA 1
ATOM 905 C C . PHE A 1 126 ? 15.728 67.820 44.214 1.00 43.10 117 PHE A C 1
ATOM 906 O O . PHE A 1 126 ? 15.944 67.799 45.419 1.00 42.27 117 PHE A O 1
ATOM 914 N N . LEU A 1 127 ? 15.876 68.914 43.468 1.00 39.31 118 LEU A N 1
ATOM 915 C CA . LEU A 1 127 ? 16.248 70.195 44.064 1.00 46.96 118 LEU A CA 1
ATOM 916 C C . LEU A 1 127 ? 15.235 70.526 45.148 1.00 48.65 118 LEU A C 1
ATOM 917 O O . LEU A 1 127 ? 15.598 70.988 46.220 1.00 50.14 118 LEU A O 1
ATOM 922 N N . ARG A 1 128 ? 13.962 70.273 44.875 1.00 50.91 119 ARG A N 1
ATOM 923 C CA . ARG A 1 128 ? 12.955 70.543 45.877 1.00 55.67 119 ARG A CA 1
ATOM 924 C C . ARG A 1 128 ? 13.245 69.730 47.150 1.00 53.80 119 ARG A C 1
ATOM 925 O O . ARG A 1 128 ? 13.226 70.278 48.253 1.00 53.94 119 ARG A O 1
ATOM 933 N N . LEU A 1 129 ? 13.522 68.435 47.003 1.00 53.00 120 LEU A N 1
ATOM 934 C CA . LEU A 1 129 ? 13.786 67.590 48.169 1.00 52.83 120 LEU A CA 1
ATOM 935 C C . LEU A 1 129 ? 15.087 67.950 48.849 1.00 52.21 120 LEU A C 1
ATOM 936 O O . LEU A 1 129 ? 15.233 67.745 50.044 1.00 52.57 120 LEU A O 1
ATOM 941 N N . LEU A 1 130 ? 16.025 68.493 48.084 1.00 51.23 121 LEU A N 1
ATOM 942 C CA . LEU A 1 130 ? 17.322 68.886 48.619 1.00 54.53 121 LEU A CA 1
ATOM 943 C C . LEU A 1 130 ? 17.153 70.187 49.407 1.00 59.31 121 LEU A C 1
ATOM 944 O O . LEU A 1 130 ? 17.591 70.304 50.553 1.00 58.15 121 LEU A O 1
ATOM 949 N N . ARG A 1 131 ? 16.511 71.157 48.766 1.00 63.89 122 ARG A N 1
ATOM 950 C CA . ARG A 1 131 ? 16.250 72.468 49.349 1.00 70.41 122 ARG A CA 1
ATOM 951 C C . ARG A 1 131 ? 15.428 72.283 50.616 1.00 70.25 122 ARG A C 1
ATOM 952 O O . ARG A 1 131 ? 15.574 72.998 51.589 1.00 72.00 122 ARG A O 1
ATOM 960 N N . GLU A 1 132 ? 14.592 71.268 50.597 1.00 71.29 123 GLU A N 1
ATOM 961 C CA . GLU A 1 132 ? 13.712 70.958 51.700 1.00 73.81 123 GLU A CA 1
ATOM 962 C C . GLU A 1 132 ? 14.425 70.219 52.838 1.00 75.49 123 GLU A C 1
ATOM 963 O O . GLU A 1 132 ? 14.058 70.362 54.005 1.00 78.42 123 GLU A O 1
ATOM 969 N N . ALA A 1 133 ? 15.450 69.440 52.504 1.00 75.07 124 ALA A N 1
ATOM 970 C CA . ALA A 1 133 ? 16.188 68.679 53.513 1.00 73.27 124 ALA A CA 1
ATOM 971 C C . ALA A 1 133 ? 17.194 69.579 54.212 1.00 74.90 124 ALA A C 1
ATOM 972 O O . ALA A 1 133 ? 17.616 69.304 55.338 1.00 76.63 124 ALA A O 1
ATOM 974 N N . GLU A 1 134 ? 17.570 70.659 53.541 1.00 75.14 125 GLU A N 1
ATOM 975 C CA . GLU A 1 134 ? 18.525 71.586 54.101 1.00 79.76 125 GLU A CA 1
ATOM 976 C C . GLU A 1 134 ? 17.868 72.547 55.097 1.00 86.90 125 GLU A C 1
ATOM 977 O O . GLU A 1 134 ? 18.524 73.449 55.628 1.00 89.26 125 GLU A O 1
ATOM 983 N N . GLU A 1 135 ? 16.572 72.351 55.345 1.00 91.94 126 GLU A N 1
ATOM 984 C CA . GLU A 1 135 ? 15.831 73.173 56.301 1.00 94.30 126 GLU A CA 1
ATOM 985 C C . GLU A 1 135 ? 15.683 72.336 57.562 1.00 96.62 126 GLU A C 1
ATOM 986 O O . GLU A 1 135 ? 15.731 72.863 58.670 1.00 98.84 126 GLU A O 1
ATOM 992 N N . SER A 1 136 ? 15.504 71.028 57.378 1.00 97.14 127 SER A N 1
ATOM 993 C CA . SER A 1 136 ? 15.351 70.085 58.486 1.00 98.60 127 SER A CA 1
ATOM 994 C C . SER A 1 136 ? 16.639 69.990 59.294 1.00 99.06 127 SER A C 1
ATOM 995 O O . SER A 1 136 ? 16.625 69.619 60.472 1.00 98.25 127 SER A O 1
ATOM 998 N N . SER A 1 137 ? 17.750 70.310 58.635 1.00 100.00 128 SER A N 1
ATOM 999 C CA . SER A 1 137 ? 19.073 70.290 59.250 1.00 100.24 128 SER A CA 1
ATOM 1000 C C . SER A 1 137 ? 19.203 71.482 60.202 1.00 100.53 128 SER A C 1
ATOM 1001 O O . SER A 1 137 ? 19.901 71.413 61.222 1.00 99.55 128 SER A O 1
ATOM 1004 N N . LYS A 1 138 ? 18.527 72.573 59.847 1.00 100.52 129 LYS A N 1
ATOM 1005 C CA . LYS A 1 138 ? 18.511 73.784 60.660 1.00 100.65 129 LYS A CA 1
ATOM 1006 C C . LYS A 1 138 ? 17.197 73.837 61.474 1.00 100.86 129 LYS A C 1
ATOM 1007 O O . LYS A 1 138 ? 17.108 73.118 62.501 1.00 98.73 129 LYS A O 1
ATOM 1013 N N . ARG B 2 8 ? 15.018 33.040 20.230 1.00 67.38 63 ARG B N 1
ATOM 1014 C CA . ARG B 2 8 ? 15.797 32.668 21.448 1.00 66.15 63 ARG B CA 1
ATOM 1015 C C . ARG B 2 8 ? 16.786 33.753 21.915 1.00 63.01 63 ARG B C 1
ATOM 1016 O O . ARG B 2 8 ? 16.916 34.816 21.317 1.00 60.17 63 ARG B O 1
ATOM 1024 N N . ALA B 2 9 ? 17.510 33.433 22.978 1.00 59.19 64 ALA B N 1
ATOM 1025 C CA . ALA B 2 9 ? 18.428 34.360 23.598 1.00 55.38 64 ALA B CA 1
ATOM 1026 C C . ALA B 2 9 ? 19.839 34.450 23.043 1.00 56.58 64 ALA B C 1
ATOM 1027 O O . ALA B 2 9 ? 20.420 33.459 22.580 1.00 57.40 64 ALA B O 1
ATOM 1029 N N . VAL B 2 10 ? 20.367 35.673 23.089 1.00 52.79 65 VAL B N 1
ATOM 1030 C CA . VAL B 2 10 ? 21.730 35.968 22.689 1.00 49.49 65 VAL B CA 1
ATOM 1031 C C . VAL B 2 10 ? 22.395 36.523 23.956 1.00 50.06 65 VAL B C 1
ATOM 1032 O O . VAL B 2 10 ? 21.983 37.551 24.475 1.00 50.32 65 VAL B O 1
ATOM 1036 N N . LEU B 2 11 ? 23.410 35.829 24.452 1.00 47.53 66 LEU B N 1
ATOM 1037 C CA . LEU B 2 11 ? 24.125 36.265 25.636 1.00 44.26 66 LEU B CA 1
ATOM 1038 C C . LEU B 2 11 ? 25.354 37.129 25.324 1.00 42.23 66 LEU B C 1
ATOM 1039 O O . LEU B 2 11 ? 26.183 36.758 24.496 1.00 47.86 66 LEU B O 1
ATOM 1044 N N . PHE B 2 12 ? 25.460 38.292 25.960 1.00 38.34 67 PHE B N 1
ATOM 1045 C CA . PHE B 2 12 ? 26.633 39.147 25.781 1.00 35.64 67 PHE B CA 1
ATOM 1046 C C . PHE B 2 12 ? 27.469 38.921 27.051 1.00 42.39 67 PHE B C 1
ATOM 1047 O O . PHE B 2 12 ? 26.989 39.140 28.175 1.00 42.10 67 PHE B O 1
ATOM 1055 N N . VAL B 2 13 ? 28.701 38.456 26.875 1.00 38.37 68 VAL B N 1
ATOM 1056 C CA . VAL B 2 13 ? 29.569 38.158 28.001 1.00 34.27 68 VAL B CA 1
ATOM 1057 C C . VAL B 2 13 ? 30.930 38.741 27.703 1.00 32.74 68 VAL B C 1
ATOM 1058 O O . VAL B 2 13 ? 31.219 39.038 26.556 1.00 39.78 68 VAL B O 1
ATOM 1062 N N . GLY B 2 14 ? 31.769 38.896 28.727 1.00 33.44 69 GLY B N 1
ATOM 1063 C CA . GLY B 2 14 ? 33.093 39.467 28.534 1.00 28.82 69 GLY B CA 1
ATOM 1064 C C . GLY B 2 14 ? 33.554 40.106 29.821 1.00 38.79 69 GLY B C 1
ATOM 1065 O O . GLY B 2 14 ? 32.749 40.292 30.756 1.00 34.68 69 GLY B O 1
ATOM 1066 N N . LEU B 2 15 ? 34.839 40.466 29.878 1.00 36.84 70 LEU B N 1
ATOM 1067 C CA . LEU B 2 15 ? 35.383 41.067 31.096 1.00 40.40 70 LEU B CA 1
ATOM 1068 C C . LEU B 2 15 ? 34.680 42.376 31.378 1.00 40.99 70 LEU B C 1
ATOM 1069 O O . LEU B 2 15 ? 33.987 42.913 30.510 1.00 41.04 70 LEU B O 1
ATOM 1074 N N . CYS B 2 16 ? 34.844 42.865 32.600 1.00 40.55 71 CYS B N 1
ATOM 1075 C CA . CYS B 2 16 ? 34.287 44.157 32.994 1.00 41.61 71 CYS B CA 1
ATOM 1076 C C . CYS B 2 16 ? 34.819 45.202 32.038 1.00 38.67 71 CYS B C 1
ATOM 1077 O O . CYS B 2 16 ? 35.964 45.112 31.603 1.00 34.74 71 CYS B O 1
ATOM 1080 N N . ASP B 2 17 ? 33.989 46.178 31.702 1.00 39.61 72 ASP B N 1
ATOM 1081 C CA . ASP B 2 17 ? 34.421 47.238 30.809 1.00 44.29 72 ASP B CA 1
ATOM 1082 C C . ASP B 2 17 ? 34.685 46.871 29.365 1.00 41.26 72 ASP B C 1
ATOM 1083 O O . ASP B 2 17 ? 35.293 47.677 28.651 1.00 41.47 72 ASP B O 1
ATOM 1088 N N . SER B 2 18 ? 34.286 45.685 28.917 1.00 33.70 73 SER B N 1
ATOM 1089 C CA . SER B 2 18 ? 34.548 45.372 27.516 1.00 39.59 73 SER B CA 1
ATOM 1090 C C . SER B 2 18 ? 33.541 46.152 26.636 1.00 40.60 73 SER B C 1
ATOM 1091 O O . SER B 2 18 ? 33.810 46.417 25.474 1.00 42.10 73 SER B O 1
ATOM 1094 N N . GLY B 2 19 ? 32.407 46.543 27.234 1.00 39.35 74 GLY B N 1
ATOM 1095 C CA . GLY B 2 19 ? 31.393 47.322 26.540 1.00 36.30 74 GLY B CA 1
ATOM 1096 C C . GLY B 2 19 ? 30.073 46.603 26.305 1.00 38.68 74 GLY B C 1
ATOM 1097 O O . GLY B 2 19 ? 29.309 46.990 25.422 1.00 43.91 74 GLY B O 1
ATOM 1098 N N . LYS B 2 20 ? 29.791 45.569 27.087 1.00 32.05 75 LYS B N 1
ATOM 1099 C CA . LYS B 2 20 ? 28.573 44.786 26.887 1.00 36.86 75 LYS B CA 1
ATOM 1100 C C . LYS B 2 20 ? 27.312 45.606 27.016 1.00 40.94 75 LYS B C 1
ATOM 1101 O O . LYS B 2 20 ? 26.440 45.535 26.157 1.00 42.80 75 LYS B O 1
ATOM 1107 N N . THR B 2 21 ? 27.218 46.406 28.076 1.00 42.85 76 THR B N 1
ATOM 1108 C CA . THR B 2 21 ? 26.023 47.190 28.272 1.00 38.06 76 THR B CA 1
ATOM 1109 C C . THR B 2 21 ? 25.849 48.282 27.239 1.00 39.02 76 THR B C 1
ATOM 1110 O O . THR B 2 21 ? 24.728 48.516 26.810 1.00 38.59 76 THR B O 1
ATOM 1114 N N . LEU B 2 22 ? 26.936 48.952 26.842 1.00 39.25 77 LEU B N 1
ATOM 1115 C CA . LEU B 2 22 ? 26.794 50.002 25.849 1.00 39.57 77 LEU B CA 1
ATOM 1116 C C . LEU B 2 22 ? 26.369 49.405 24.500 1.00 42.48 77 LEU B C 1
ATOM 1117 O O . LEU B 2 22 ? 25.518 49.981 23.839 1.00 46.92 77 LEU B O 1
ATOM 1122 N N . LEU B 2 23 ? 26.919 48.252 24.105 1.00 39.83 78 LEU B N 1
ATOM 1123 C CA . LEU B 2 23 ? 26.511 47.628 22.840 1.00 41.53 78 LEU B CA 1
ATOM 1124 C C . LEU B 2 23 ? 25.037 47.294 22.917 1.00 42.18 78 LEU B C 1
ATOM 1125 O O . LEU B 2 23 ? 24.287 47.536 21.986 1.00 44.00 78 LEU B O 1
ATOM 1130 N N . PHE B 2 24 ? 24.642 46.717 24.045 1.00 42.40 79 PHE B N 1
ATOM 1131 C CA . PHE B 2 24 ? 23.267 46.335 24.320 1.00 41.11 79 PHE B CA 1
ATOM 1132 C C . PHE B 2 24 ? 22.359 47.559 24.093 1.00 45.00 79 PHE B C 1
ATOM 1133 O O . PHE B 2 24 ? 21.332 47.459 23.419 1.00 48.49 79 PHE B O 1
ATOM 1141 N N . VAL B 2 25 ? 22.753 48.710 24.635 1.00 43.56 80 VAL B N 1
ATOM 1142 C CA . VAL B 2 25 ? 21.976 49.943 24.495 1.00 44.69 80 VAL B CA 1
ATOM 1143 C C . VAL B 2 25 ? 21.930 50.415 23.038 1.00 43.59 80 VAL B C 1
ATOM 1144 O O . VAL B 2 25 ? 20.877 50.742 22.507 1.00 45.67 80 VAL B O 1
ATOM 1148 N N . ARG B 2 26 ? 23.089 50.464 22.412 1.00 41.03 81 ARG B N 1
ATOM 1149 C CA . ARG B 2 26 ? 23.213 50.870 21.025 1.00 46.37 81 ARG B CA 1
ATOM 1150 C C . ARG B 2 26 ? 22.343 50.026 20.073 1.00 49.15 81 ARG B C 1
ATOM 1151 O O . ARG B 2 26 ? 21.809 50.550 19.096 1.00 48.32 81 ARG B O 1
ATOM 1159 N N . LEU B 2 27 ? 22.219 48.727 20.357 1.00 44.27 82 LEU B N 1
ATOM 1160 C CA . LEU B 2 27 ? 21.439 47.823 19.526 1.00 47.60 82 LEU B CA 1
ATOM 1161 C C . LEU B 2 27 ? 19.954 48.040 19.701 1.00 51.06 82 LEU B C 1
ATOM 1162 O O . LEU B 2 27 ? 19.178 47.886 18.762 1.00 56.04 82 LEU B O 1
ATOM 1167 N N . LEU B 2 28 ? 19.567 48.396 20.914 1.00 51.15 83 LEU B N 1
ATOM 1168 C CA . LEU B 2 28 ? 18.171 48.597 21.249 1.00 49.41 83 LEU B CA 1
ATOM 1169 C C . LEU B 2 28 ? 17.601 50.004 21.023 1.00 50.25 83 LEU B C 1
ATOM 1170 O O . LEU B 2 28 ? 16.396 50.152 20.869 1.00 49.87 83 LEU B O 1
ATOM 1175 N N . THR B 2 29 ? 18.454 51.026 20.996 1.00 51.12 84 THR B N 1
ATOM 1176 C CA . THR B 2 29 ? 17.977 52.406 20.878 1.00 50.13 84 THR B CA 1
ATOM 1177 C C . THR B 2 29 ? 18.734 53.230 19.858 1.00 50.62 84 THR B C 1
ATOM 1178 O O . THR B 2 29 ? 18.279 54.312 19.474 1.00 52.21 84 THR B O 1
ATOM 1182 N N . GLY B 2 30 ? 19.912 52.752 19.474 1.00 50.51 85 GLY B N 1
ATOM 1183 C CA . GLY B 2 30 ? 20.732 53.477 18.521 1.00 46.50 85 GLY B CA 1
ATOM 1184 C C . GLY B 2 30 ? 21.420 54.634 19.203 1.00 51.29 85 GLY B C 1
ATOM 1185 O O . GLY B 2 30 ? 22.138 55.394 18.569 1.00 54.47 85 GLY B O 1
ATOM 1186 N N . GLN B 2 31 ? 21.227 54.768 20.511 1.00 52.68 86 GLN B N 1
ATOM 1187 C CA . GLN B 2 31 ? 21.835 55.876 21.233 1.00 52.06 86 GLN B CA 1
ATOM 1188 C C . GLN B 2 31 ? 22.941 55.528 22.217 1.00 49.63 86 GLN B C 1
ATOM 1189 O O . GLN B 2 31 ? 23.254 54.365 22.452 1.00 49.46 86 GLN B O 1
ATOM 1195 N N . TYR B 2 32 ? 23.532 56.573 22.778 1.00 46.68 87 TYR B N 1
ATOM 1196 C CA . TYR B 2 32 ? 24.570 56.455 23.785 1.00 44.93 87 TYR B CA 1
ATOM 1197 C C . TYR B 2 32 ? 23.878 56.702 25.120 1.00 45.56 87 TYR B C 1
ATOM 1198 O O . TYR B 2 32 ? 22.851 57.372 25.167 1.00 48.82 87 TYR B O 1
ATOM 1207 N N . ARG B 2 33 ? 24.437 56.138 26.186 1.00 47.61 88 ARG B N 1
ATOM 1208 C CA . ARG B 2 33 ? 23.943 56.320 27.557 1.00 44.12 88 ARG B CA 1
ATOM 1209 C C . ARG B 2 33 ? 25.094 56.036 28.492 1.00 42.40 88 ARG B C 1
ATOM 1210 O O . ARG B 2 33 ? 25.893 55.150 28.242 1.00 44.60 88 ARG B O 1
ATOM 1218 N N . ASP B 2 34 ? 25.177 56.789 29.573 1.00 45.07 89 ASP B N 1
ATOM 1219 C CA . ASP B 2 34 ? 26.190 56.545 30.574 1.00 42.14 89 ASP B CA 1
ATOM 1220 C C . ASP B 2 34 ? 25.845 55.250 31.281 1.00 40.36 89 ASP B C 1
ATOM 1221 O O . ASP B 2 34 ? 24.682 54.913 31.453 1.00 38.76 89 ASP B O 1
ATOM 1226 N N . THR B 2 35 ? 26.872 54.534 31.710 1.00 40.21 90 THR B N 1
ATOM 1227 C CA . THR B 2 35 ? 26.691 53.265 32.384 1.00 37.98 90 THR B CA 1
ATOM 1228 C C . THR B 2 35 ? 27.661 53.131 33.559 1.00 38.07 90 THR B C 1
ATOM 1229 O O . THR B 2 35 ? 28.641 53.847 33.660 1.00 36.65 90 THR B O 1
ATOM 1233 N N . GLN B 2 36 ? 27.384 52.187 34.439 1.00 37.68 91 GLN B N 1
ATOM 1234 C CA . GLN B 2 36 ? 28.258 51.894 35.567 1.00 33.63 91 GLN B CA 1
ATOM 1235 C C . GLN B 2 36 ? 28.410 50.375 35.531 1.00 37.69 91 GLN B C 1
ATOM 1236 O O . GLN B 2 36 ? 27.654 49.674 34.844 1.00 36.09 91 GLN B O 1
ATOM 1242 N N . THR B 2 37 ? 29.377 49.856 36.266 1.00 36.36 92 THR B N 1
ATOM 1243 C CA . THR B 2 37 ? 29.554 48.422 36.347 1.00 34.71 92 THR B CA 1
ATOM 1244 C C . THR B 2 37 ? 28.218 47.748 36.692 1.00 39.21 92 THR B C 1
ATOM 1245 O O . THR B 2 37 ? 27.538 48.133 37.653 1.00 37.12 92 THR B O 1
ATOM 1249 N N . SER B 2 38 ? 27.860 46.741 35.895 1.00 37.16 93 SER B N 1
ATOM 1250 C CA . SER B 2 38 ? 26.615 45.993 36.058 1.00 35.81 93 SER B CA 1
ATOM 1251 C C . SER B 2 38 ? 26.675 44.986 37.187 1.00 33.91 93 SER B C 1
ATOM 1252 O O . SER B 2 38 ? 27.670 44.282 37.320 1.00 35.98 93 SER B O 1
ATOM 1255 N N . ILE B 2 39 ? 25.611 44.893 37.985 1.00 34.26 94 ILE B N 1
ATOM 1256 C CA . ILE B 2 39 ? 25.611 43.918 39.063 1.00 40.08 94 ILE B CA 1
ATOM 1257 C C . ILE B 2 39 ? 24.586 42.780 38.893 1.00 42.64 94 ILE B C 1
ATOM 1258 O O . ILE B 2 39 ? 24.599 41.820 39.657 1.00 47.41 94 ILE B O 1
ATOM 1263 N N . THR B 2 40 ? 23.691 42.906 37.919 1.00 40.15 95 THR B N 1
ATOM 1264 C CA . THR B 2 40 ? 22.743 41.837 37.556 1.00 44.71 95 THR B CA 1
ATOM 1265 C C . THR B 2 40 ? 22.618 41.871 36.039 1.00 42.78 95 THR B C 1
ATOM 1266 O O . THR B 2 40 ? 23.097 42.786 35.374 1.00 44.54 95 THR B O 1
ATOM 1270 N N . ASP B 2 41 ? 21.948 40.872 35.505 1.00 41.62 96 ASP B N 1
ATOM 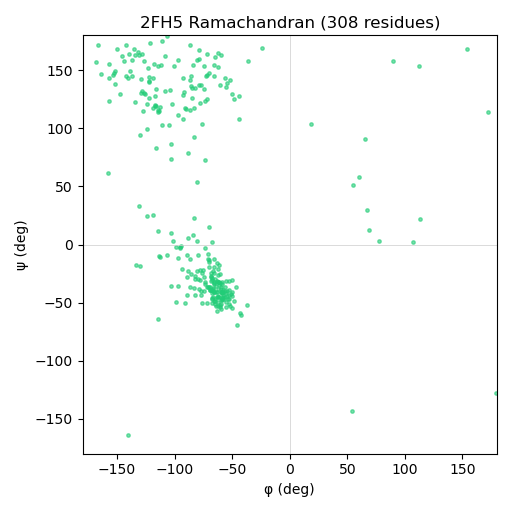1271 C CA . ASP B 2 41 ? 21.723 40.787 34.078 1.00 46.72 96 ASP B CA 1
ATOM 1272 C C . ASP B 2 41 ? 20.556 41.695 33.713 1.00 47.65 96 ASP B C 1
ATOM 1273 O O . ASP B 2 41 ? 19.753 42.057 34.557 1.00 44.81 96 ASP B O 1
ATOM 1278 N N . SER B 2 42 ? 20.485 42.069 32.447 1.00 47.97 97 SER B N 1
ATOM 1279 C CA . SER B 2 42 ? 19.375 42.844 31.940 1.00 46.19 97 SER B CA 1
ATOM 1280 C C . SER B 2 42 ? 19.024 42.243 30.563 1.00 48.57 97 SER B C 1
ATOM 1281 O O . SER B 2 42 ? 19.871 41.688 29.852 1.00 44.72 97 SER B O 1
ATOM 1284 N N . SER B 2 43 ? 17.760 42.320 30.196 1.00 48.45 98 SER B N 1
ATOM 1285 C CA . SER B 2 43 ? 17.329 41.720 28.946 1.00 48.33 98 SER B CA 1
ATOM 1286 C C . SER B 2 43 ? 16.257 42.565 28.274 1.00 48.73 98 SER B C 1
ATOM 1287 O O . SER B 2 43 ? 15.578 43.355 28.930 1.00 46.49 98 SER B O 1
ATOM 1290 N N . ALA B 2 44 ? 16.114 42.387 26.966 1.00 47.67 99 ALA B N 1
ATOM 1291 C CA . ALA B 2 44 ? 15.126 43.112 26.188 1.00 48.44 99 ALA B CA 1
ATOM 1292 C C . ALA B 2 44 ? 15.004 42.489 24.794 1.00 52.44 99 ALA B C 1
ATOM 1293 O O . ALA B 2 44 ? 15.936 41.835 24.306 1.00 49.20 99 ALA B O 1
ATOM 1295 N N . ILE B 2 45 ? 13.864 42.715 24.148 1.00 50.67 100 ILE B N 1
ATOM 1296 C CA . ILE B 2 45 ? 13.619 42.154 22.835 1.00 50.71 100 ILE B CA 1
ATOM 1297 C C . ILE B 2 45 ? 14.241 42.960 21.696 1.00 53.39 100 ILE B C 1
ATOM 1298 O O . ILE B 2 45 ? 14.132 44.181 21.644 1.00 53.78 100 ILE B O 1
ATOM 1303 N N . TYR B 2 46 ? 14.887 42.261 20.772 1.00 54.08 101 TYR B N 1
ATOM 1304 C CA . TYR B 2 46 ? 15.518 42.910 19.632 1.00 61.21 101 TYR B CA 1
ATOM 1305 C C . TYR B 2 46 ? 14.872 42.441 18.313 1.00 66.61 101 TYR B C 1
ATOM 1306 O O . TYR B 2 46 ? 14.888 41.252 18.006 1.00 65.53 101 TYR B O 1
ATOM 1315 N N . LYS B 2 47 ? 14.290 43.370 17.552 1.00 73.47 102 LYS B N 1
ATOM 1316 C CA . LYS B 2 47 ? 13.692 43.023 16.264 1.00 78.14 102 LYS B CA 1
ATOM 1317 C C . LYS B 2 47 ? 14.805 43.106 15.235 1.00 81.00 102 LYS B C 1
ATOM 1318 O O . LYS B 2 47 ? 15.369 44.174 14.985 1.00 77.42 102 LYS B O 1
ATOM 1324 N N . VAL B 2 48 ? 15.121 41.959 14.652 1.00 86.56 103 VAL B N 1
ATOM 1325 C CA . VAL B 2 48 ? 16.181 41.844 13.661 1.00 93.09 103 VAL B CA 1
ATOM 1326 C C . VAL B 2 48 ? 15.970 42.660 12.376 1.00 97.82 103 VAL B C 1
ATOM 1327 O O . VAL B 2 48 ? 14.838 42.934 11.971 1.00 97.27 103 VAL B O 1
ATOM 1331 N N . ASN B 2 49 ? 17.083 43.034 11.746 1.00 103.75 104 ASN B N 1
ATOM 1332 C CA . ASN B 2 49 ? 17.089 43.830 10.516 1.00 111.07 104 ASN B CA 1
ATOM 1333 C C . ASN B 2 49 ? 16.597 43.163 9.222 1.00 114.40 104 ASN B C 1
ATOM 1334 O O . ASN B 2 49 ? 16.362 43.858 8.228 1.00 114.63 104 ASN B O 1
ATOM 1339 N N . ASN B 2 50 ? 16.441 41.840 9.216 1.00 118.02 105 ASN B N 1
ATOM 1340 C CA . ASN B 2 50 ? 15.980 41.166 8.003 1.00 120.70 105 ASN B CA 1
ATOM 1341 C C . ASN B 2 50 ? 14.465 41.261 7.764 1.00 123.10 105 ASN B C 1
ATOM 1342 O O . ASN B 2 50 ? 13.699 41.664 8.645 1.00 123.23 105 ASN B O 1
ATOM 1347 N N . ASN B 2 51 ? 14.060 40.898 6.549 1.00 125.21 106 ASN B N 1
ATOM 1348 C CA . ASN B 2 51 ? 12.668 40.929 6.096 1.00 125.65 106 ASN B CA 1
ATOM 1349 C C . ASN B 2 51 ? 11.634 40.406 7.087 1.00 125.32 106 ASN B C 1
ATOM 1350 O O . ASN B 2 51 ? 10.711 41.128 7.462 1.00 124.66 106 ASN B O 1
ATOM 1355 N N . ARG B 2 52 ? 11.776 39.147 7.492 1.00 125.27 107 ARG B N 1
ATOM 1356 C CA . ARG B 2 52 ? 10.844 38.540 8.439 1.00 125.94 107 ARG B CA 1
ATOM 1357 C C . ARG B 2 52 ? 10.855 39.264 9.790 1.00 124.83 107 ARG B C 1
ATOM 1358 O O . ARG B 2 52 ? 9.894 39.170 10.563 1.00 124.37 107 ARG B O 1
ATOM 1366 N N . GLY B 2 53 ? 11.945 39.984 10.062 1.00 121.85 108 GLY B N 1
ATOM 1367 C CA . GLY B 2 53 ? 12.075 40.715 11.313 1.00 116.57 108 GLY B CA 1
ATOM 1368 C C . GLY B 2 53 ? 11.892 39.849 12.549 1.00 112.68 108 GLY B C 1
ATOM 1369 O O . GLY B 2 53 ? 11.097 40.179 13.436 1.00 112.75 108 GLY B O 1
ATOM 1370 N N . ASN B 2 54 ? 12.621 38.738 12.616 1.00 106.87 109 ASN B N 1
ATOM 1371 C CA . ASN B 2 54 ? 12.518 37.843 13.763 1.00 101.31 109 ASN B CA 1
ATOM 1372 C C . ASN B 2 54 ? 12.884 38.599 15.039 1.00 96.21 109 ASN B C 1
ATOM 1373 O O . ASN B 2 54 ? 13.491 39.674 14.997 1.00 94.40 109 ASN B O 1
ATOM 1378 N N . SER B 2 55 ? 12.516 38.034 16.179 1.00 89.12 110 SER B N 1
ATOM 1379 C CA . SER B 2 55 ? 12.831 38.673 17.438 1.00 80.95 110 SER B CA 1
ATOM 1380 C C . SER B 2 55 ? 13.780 37.806 18.255 1.00 75.06 110 SER B C 1
ATOM 1381 O O . SER B 2 55 ? 13.593 36.600 18.370 1.00 75.78 110 SER B O 1
ATOM 1384 N N . LEU B 2 56 ? 14.809 38.432 18.806 1.00 67.20 111 LEU B N 1
ATOM 1385 C CA . LEU B 2 56 ? 15.779 37.740 19.654 1.00 61.70 111 LEU B CA 1
ATOM 1386 C C . LEU B 2 56 ? 15.693 38.383 21.054 1.00 56.55 111 LEU B C 1
ATOM 1387 O O . LEU B 2 56 ? 15.251 39.519 21.193 1.00 57.73 111 LEU B O 1
ATOM 1392 N N . THR B 2 57 ? 16.064 37.657 22.094 1.00 51.77 112 THR B N 1
ATOM 1393 C CA . THR B 2 57 ? 16.068 38.252 23.423 1.00 51.47 112 THR B CA 1
ATOM 1394 C C . THR B 2 57 ? 17.523 38.535 23.811 1.00 49.36 112 THR B C 1
ATOM 1395 O O . THR B 2 57 ? 18.261 37.619 24.146 1.00 50.55 112 THR B O 1
ATOM 1399 N N . LEU B 2 58 ? 17.949 39.790 23.728 1.00 47.11 113 LEU B N 1
ATOM 1400 C CA . LEU B 2 58 ? 19.317 40.115 24.112 1.00 42.99 113 LEU B CA 1
ATOM 1401 C C . LEU B 2 58 ? 19.384 40.072 25.636 1.00 41.40 113 LEU B C 1
ATOM 1402 O O . LEU B 2 58 ? 18.487 40.591 26.313 1.00 41.15 113 LEU B O 1
ATOM 1407 N N . ILE B 2 59 ? 20.420 39.418 26.162 1.00 37.88 114 ILE B N 1
ATOM 1408 C CA . ILE B 2 59 ? 20.656 39.317 27.601 1.00 39.11 114 ILE B CA 1
ATOM 1409 C C . ILE B 2 59 ? 22.093 39.766 27.881 1.00 44.56 114 ILE B C 1
ATOM 1410 O O . ILE B 2 59 ? 23.056 39.131 27.435 1.00 49.93 114 ILE B O 1
ATOM 1415 N N . ASP B 2 60 ? 22.225 40.877 28.601 1.00 43.61 115 ASP B N 1
ATOM 1416 C CA . ASP B 2 60 ? 23.515 41.468 28.952 1.00 42.18 115 ASP B CA 1
ATOM 1417 C C . ASP B 2 60 ? 23.967 40.874 30.273 1.00 38.73 115 ASP B C 1
ATOM 1418 O O . ASP B 2 60 ? 23.312 41.086 31.267 1.00 43.21 115 ASP B O 1
ATOM 1423 N N . LEU B 2 61 ? 25.079 40.144 30.298 1.00 40.33 116 LEU B N 1
ATOM 1424 C CA . LEU B 2 61 ? 25.553 39.526 31.559 1.00 38.55 116 LEU B CA 1
ATOM 1425 C C . LEU B 2 61 ? 26.739 40.245 32.202 1.00 40.45 116 LEU B C 1
ATOM 1426 O O . LEU B 2 61 ? 27.704 40.575 31.543 1.00 42.91 116 LEU B O 1
ATOM 1431 N N . PRO B 2 62 ? 26.671 40.495 33.518 1.00 42.30 117 PRO B N 1
ATOM 1432 C CA . PRO B 2 62 ? 27.754 41.178 34.228 1.00 38.58 117 PRO B CA 1
ATOM 1433 C C . PRO B 2 62 ? 29.107 40.487 34.018 1.00 40.80 117 PRO B C 1
ATOM 1434 O O . PRO B 2 62 ? 29.198 39.266 34.062 1.00 44.02 117 PRO B O 1
ATOM 1438 N N . GLY B 2 63 ? 30.162 41.264 33.821 1.00 39.39 118 GLY B N 1
ATOM 1439 C CA . GLY B 2 63 ? 31.461 40.663 33.631 1.00 39.72 118 GLY B CA 1
ATOM 1440 C C . GLY B 2 63 ? 32.257 40.428 34.905 1.00 40.57 118 GLY B C 1
ATOM 1441 O O . GLY B 2 63 ? 33.306 39.766 34.879 1.00 38.00 118 GLY B O 1
ATOM 1442 N N . HIS B 2 64 ? 31.779 40.958 36.025 1.00 41.97 119 HIS B N 1
ATOM 1443 C CA . HIS B 2 64 ? 32.512 40.768 37.260 1.00 46.48 119 HIS B CA 1
ATOM 1444 C C . HIS B 2 64 ? 32.762 39.274 37.552 1.00 47.48 119 HIS B C 1
ATOM 1445 O O . HIS B 2 64 ? 31.879 38.442 37.380 1.00 44.46 119 HIS B O 1
ATOM 1452 N N . GLU B 2 65 ? 33.988 38.955 37.963 1.00 49.03 120 GLU B N 1
ATOM 1453 C CA . GLU B 2 65 ? 34.413 37.585 38.290 1.00 52.38 120 GLU B CA 1
ATOM 1454 C C . GLU B 2 65 ? 33.463 36.868 39.238 1.00 51.25 120 GLU B C 1
ATOM 1455 O O . GLU B 2 65 ? 33.175 35.702 39.053 1.00 56.75 120 GLU B O 1
ATOM 1461 N N . SER B 2 66 ? 32.965 37.573 40.247 1.00 51.31 121 SER B N 1
ATOM 1462 C CA . SER B 2 66 ? 32.070 36.979 41.225 1.00 52.12 121 SER B CA 1
ATOM 1463 C C . SER B 2 66 ? 30.698 36.663 40.686 1.00 51.71 121 SER B C 1
ATOM 1464 O O . SER B 2 66 ? 29.912 36.026 41.376 1.00 55.18 121 SER B O 1
ATOM 1467 N N . LEU B 2 67 ? 30.395 37.091 39.466 1.00 49.40 122 LEU B N 1
ATOM 1468 C CA . LEU B 2 67 ? 29.065 36.845 38.893 1.00 45.80 122 LEU B CA 1
ATOM 1469 C C . LEU B 2 67 ? 29.045 36.248 37.500 1.00 45.33 122 LEU B C 1
ATOM 1470 O O . LEU B 2 67 ? 28.028 35.733 37.072 1.00 46.44 122 LEU B O 1
ATOM 1475 N N . ARG B 2 68 ? 30.153 36.337 36.779 1.00 47.30 123 ARG B N 1
ATOM 1476 C CA . ARG B 2 68 ? 30.158 35.889 35.400 1.00 48.89 123 ARG B CA 1
ATOM 1477 C C . ARG B 2 68 ? 29.716 34.460 35.150 1.00 48.82 123 ARG B C 1
ATOM 1478 O O . ARG B 2 68 ? 28.863 34.228 34.291 1.00 50.73 123 ARG B O 1
ATOM 1486 N N . PHE B 2 69 ? 30.265 33.504 35.894 1.00 51.43 124 PHE B N 1
ATOM 1487 C CA . PHE B 2 69 ? 29.907 32.096 35.676 1.00 54.85 124 PHE B CA 1
ATOM 1488 C C . PHE B 2 69 ? 28.576 31.703 36.281 1.00 55.36 124 PHE B C 1
ATOM 1489 O O . PHE B 2 69 ? 27.826 30.931 35.692 1.00 58.67 124 PHE B O 1
ATOM 1497 N N . GLN B 2 70 ? 28.282 32.226 37.456 1.00 54.65 125 GLN B N 1
ATOM 1498 C CA . GLN B 2 70 ? 27.014 31.926 38.085 1.00 59.03 125 GLN B CA 1
ATOM 1499 C C . GLN B 2 70 ? 25.897 32.261 37.086 1.00 55.83 125 GLN B C 1
ATOM 1500 O O . GLN B 2 70 ? 24.989 31.458 36.873 1.00 58.28 125 GLN B O 1
ATOM 1506 N N . LEU B 2 71 ? 25.976 33.433 36.457 1.00 51.23 126 LEU B N 1
ATOM 1507 C CA . LEU B 2 71 ? 24.955 33.842 35.489 1.00 49.96 126 LEU B CA 1
ATOM 1508 C C . LEU B 2 71 ? 25.057 33.216 34.105 1.00 49.61 126 LEU B C 1
ATOM 1509 O O . LEU B 2 71 ? 24.030 33.056 33.451 1.00 48.55 126 LEU B O 1
ATOM 1514 N N . LEU B 2 72 ? 26.263 32.881 33.641 1.00 46.75 127 LEU B N 1
ATOM 1515 C CA . LEU B 2 72 ? 26.372 32.222 32.346 1.00 48.31 127 LEU B CA 1
ATOM 1516 C C . LEU B 2 72 ? 25.738 30.829 32.516 1.00 50.88 127 LEU B C 1
ATOM 1517 O O . LEU B 2 72 ? 24.996 30.370 31.640 1.00 52.42 127 LEU B O 1
ATOM 1522 N N . ASP B 2 73 ? 26.014 30.165 33.642 1.00 49.65 128 ASP B N 1
ATOM 1523 C CA . ASP B 2 73 ? 25.421 28.845 33.907 1.00 55.55 128 ASP B CA 1
ATOM 1524 C C . ASP B 2 73 ? 23.900 28.942 33.892 1.00 59.34 128 ASP B C 1
ATOM 1525 O O . ASP B 2 73 ? 23.224 28.082 33.328 1.00 64.74 128 ASP B O 1
ATOM 1530 N N . ARG B 2 74 ? 23.359 29.985 34.521 1.00 58.24 129 ARG B N 1
ATOM 1531 C CA . ARG B 2 74 ? 21.914 30.145 34.594 1.00 55.05 129 ARG B CA 1
ATOM 1532 C C . ARG B 2 74 ? 21.218 30.348 33.250 1.00 51.51 129 ARG B C 1
ATOM 1533 O O . ARG B 2 74 ? 20.113 29.857 33.053 1.00 51.05 129 ARG B O 1
ATOM 1541 N N . PHE B 2 75 ? 21.859 31.047 32.320 1.00 48.21 130 PHE B N 1
ATOM 1542 C CA . PHE B 2 75 ? 21.232 31.312 31.033 1.00 46.38 130 PHE B CA 1
ATOM 1543 C C . PHE B 2 75 ? 21.754 30.535 29.827 1.00 50.65 130 PHE B C 1
ATOM 1544 O O . PHE B 2 75 ? 21.152 30.620 28.750 1.00 53.98 130 PHE B O 1
ATOM 1552 N N . LYS B 2 76 ? 22.858 29.799 29.968 1.00 49.63 131 LYS B N 1
ATOM 1553 C CA . LYS B 2 76 ? 23.419 29.112 28.805 1.00 52.76 131 LYS B CA 1
ATOM 1554 C C . LYS B 2 76 ? 22.496 28.185 28.018 1.00 54.79 131 LYS B C 1
ATOM 1555 O O . LYS B 2 76 ? 22.479 28.243 26.782 1.00 51.30 131 LYS B O 1
ATOM 1561 N N . SER B 2 77 ? 21.713 27.352 28.704 1.00 56.38 132 SER B N 1
ATOM 1562 C CA . SER B 2 77 ? 20.825 26.434 27.987 1.00 60.38 132 SER B CA 1
ATOM 1563 C C . SER B 2 77 ? 19.745 27.142 27.153 1.00 59.44 132 SER B C 1
ATOM 1564 O O . SER B 2 77 ? 19.140 26.519 26.280 1.00 62.01 132 SER B O 1
ATOM 1567 N N . SER B 2 78 ? 19.520 28.435 27.406 1.00 55.19 133 SER B N 1
ATOM 1568 C CA . SER B 2 78 ? 18.526 29.232 26.661 1.00 50.56 133 SER B CA 1
ATOM 1569 C C . SER B 2 78 ? 19.148 30.001 25.490 1.00 49.95 133 SER B C 1
ATOM 1570 O O . SER B 2 78 ? 18.435 30.692 24.751 1.00 48.51 133 SER B O 1
ATOM 1573 N N . ALA B 2 79 ? 20.466 29.882 25.316 1.00 46.50 134 ALA B N 1
ATOM 1574 C CA . ALA B 2 79 ? 21.161 30.627 24.276 1.00 45.65 134 ALA B CA 1
ATOM 1575 C C . ALA B 2 79 ? 21.203 30.064 22.866 1.00 50.96 134 ALA B C 1
ATOM 1576 O O . ALA B 2 79 ? 21.623 28.937 22.625 1.00 52.66 134 ALA B O 1
ATOM 1578 N N . ARG B 2 80 ? 20.777 30.893 21.935 1.00 50.10 135 ARG B N 1
ATOM 1579 C CA . ARG B 2 80 ? 20.806 30.568 20.533 1.00 51.81 135 ARG B CA 1
ATOM 1580 C C . ARG B 2 80 ? 22.181 31.036 20.046 1.00 55.38 135 ARG B C 1
ATOM 1581 O O . ARG B 2 80 ? 22.735 30.499 19.077 1.00 55.82 135 ARG B O 1
ATOM 1589 N N . ALA B 2 81 ? 22.721 32.050 20.727 1.00 50.16 136 ALA B N 1
ATOM 1590 C CA . ALA B 2 81 ? 24.016 32.607 20.369 1.00 48.07 136 ALA B CA 1
ATOM 1591 C C . ALA B 2 81 ? 24.665 33.325 21.538 1.00 49.03 136 ALA B C 1
ATOM 1592 O O . ALA B 2 81 ? 23.990 33.790 22.451 1.00 49.92 136 ALA B O 1
ATOM 1594 N N . VAL B 2 82 ? 25.988 33.415 21.485 1.00 45.53 137 VAL B N 1
ATOM 1595 C CA . VAL B 2 82 ? 26.772 34.060 22.514 1.00 43.58 137 VAL B CA 1
ATOM 1596 C C . VAL B 2 82 ? 27.699 35.039 21.833 1.00 45.30 137 VAL B C 1
ATOM 1597 O O . VAL B 2 82 ? 28.348 34.673 20.855 1.00 49.66 137 VAL B O 1
ATOM 1601 N N . VAL B 2 83 ? 27.731 36.280 22.327 1.00 40.42 138 VAL B N 1
ATOM 1602 C CA . VAL B 2 83 ? 28.623 37.316 21.803 1.00 35.60 138 VAL B CA 1
ATOM 1603 C C . VAL B 2 83 ? 29.588 37.591 22.923 1.00 39.77 138 VAL B C 1
ATOM 1604 O O . VAL B 2 83 ? 29.189 38.047 24.011 1.00 43.86 138 VAL B O 1
ATOM 1608 N N . PHE B 2 84 ? 30.848 37.270 22.686 1.00 37.30 139 PHE B N 1
ATOM 1609 C CA . PHE B 2 84 ? 31.873 37.491 23.690 1.00 35.56 139 PHE B CA 1
ATOM 1610 C C . PHE B 2 84 ? 32.506 38.826 23.305 1.00 38.20 139 PHE B C 1
ATOM 1611 O O . PHE B 2 84 ? 33.164 38.938 22.262 1.00 39.09 139 PHE B O 1
ATOM 1619 N N . VAL B 2 85 ? 32.288 39.842 24.139 1.00 36.25 140 VAL B N 1
ATOM 1620 C CA . VAL B 2 85 ? 32.823 41.179 23.877 1.00 36.09 140 VAL B CA 1
ATOM 1621 C C . VAL B 2 85 ? 34.247 41.397 24.381 1.00 37.80 140 VAL B C 1
ATOM 1622 O O . VAL B 2 85 ? 34.597 41.020 25.491 1.00 42.00 140 VAL B O 1
ATOM 1626 N N . VAL B 2 86 ? 35.066 42.023 23.554 1.00 42.47 141 VAL B N 1
ATOM 1627 C CA . VAL B 2 86 ? 36.466 42.282 23.885 1.00 40.17 141 VAL B CA 1
ATOM 1628 C C . VAL B 2 86 ? 36.853 43.760 23.728 1.00 43.93 141 VAL B C 1
ATOM 1629 O O . VAL B 2 86 ? 36.568 44.375 22.701 1.00 50.26 141 VAL B O 1
ATOM 1633 N N . ASP B 2 87 ? 37.488 44.330 24.743 1.00 42.26 142 ASP B N 1
ATOM 1634 C CA . ASP B 2 87 ? 37.944 45.701 24.658 1.00 41.77 142 ASP B CA 1
ATOM 1635 C C . ASP B 2 87 ? 39.191 45.599 23.778 1.00 43.07 142 ASP B C 1
ATOM 1636 O O . ASP B 2 87 ? 40.242 45.177 24.249 1.00 45.28 142 ASP B O 1
ATOM 1641 N N . SER B 2 88 ? 39.082 45.990 22.514 1.00 41.76 143 SER B N 1
ATOM 1642 C CA . SER B 2 88 ? 40.215 45.903 21.597 1.00 43.66 143 SER B CA 1
ATOM 1643 C C . SER B 2 88 ? 41.405 46.824 21.902 1.00 44.47 143 SER B C 1
ATOM 1644 O O . SER B 2 88 ? 42.545 46.545 21.510 1.00 43.93 143 SER B O 1
ATOM 1647 N N . ALA B 2 89 ? 41.141 47.903 22.628 1.00 44.27 144 ALA B N 1
ATOM 1648 C CA . ALA B 2 89 ? 42.180 48.873 22.992 1.00 42.76 144 ALA B CA 1
ATOM 1649 C C . ALA B 2 89 ? 42.979 48.430 24.207 1.00 41.98 144 ALA B C 1
ATOM 1650 O O . ALA B 2 89 ? 44.138 48.778 24.340 1.00 49.02 144 ALA B O 1
ATOM 1652 N N . ALA B 2 90 ? 42.355 47.677 25.107 1.00 42.47 145 ALA B N 1
ATOM 1653 C CA . ALA B 2 90 ? 43.048 47.215 26.305 1.00 43.25 145 ALA B CA 1
ATOM 1654 C C . ALA B 2 90 ? 43.491 45.755 26.150 1.00 45.60 145 ALA B C 1
ATOM 1655 O O . ALA B 2 90 ? 44.064 45.160 27.077 1.00 47.14 145 ALA B O 1
ATOM 1657 N N . PHE B 2 91 ? 43.232 45.191 24.977 1.00 42.54 146 PHE B N 1
ATOM 1658 C CA . PHE B 2 91 ? 43.556 43.808 24.725 1.00 46.47 146 PHE B CA 1
ATOM 1659 C C . PHE B 2 91 ? 44.978 43.383 25.116 1.00 51.67 146 PHE B C 1
ATOM 1660 O O . PHE B 2 91 ? 45.153 42.365 25.794 1.00 54.48 146 PHE B O 1
ATOM 1668 N N . GLN B 2 92 ? 45.985 44.157 24.715 1.00 55.02 147 GLN B N 1
ATOM 1669 C CA . GLN B 2 92 ? 47.374 43.818 25.028 1.00 60.92 147 GLN B CA 1
ATOM 1670 C C . GLN B 2 92 ? 47.645 43.513 26.504 1.00 59.39 147 GLN B C 1
ATOM 1671 O O . GLN B 2 92 ? 48.375 42.567 26.819 1.00 59.41 147 GLN B O 1
ATOM 1677 N N . ARG B 2 93 ? 47.083 44.298 27.415 1.00 54.66 148 ARG B N 1
ATOM 1678 C CA . ARG B 2 93 ? 47.340 44.021 28.819 1.00 54.99 148 ARG B CA 1
ATOM 1679 C C . ARG B 2 93 ? 46.395 42.983 29.407 1.00 52.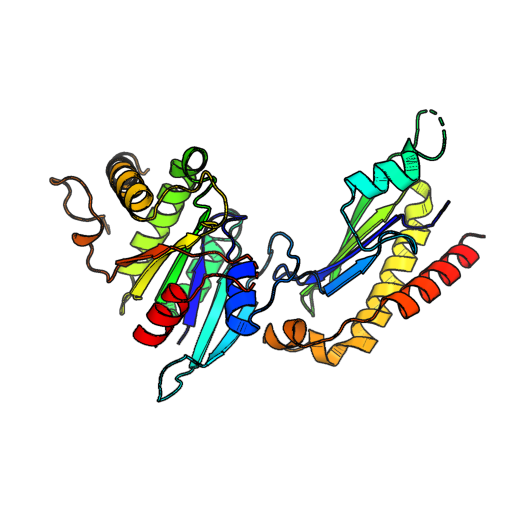56 148 ARG B C 1
ATOM 1680 O O . ARG B 2 93 ? 46.747 42.266 30.340 1.00 52.46 148 ARG B O 1
ATOM 1688 N N . GLU B 2 94 ? 45.214 42.853 28.817 1.00 53.73 149 GLU B N 1
ATOM 1689 C CA . GLU B 2 94 ? 44.211 41.926 29.333 1.00 48.86 149 GLU B CA 1
ATOM 1690 C C . GLU B 2 94 ? 44.140 40.540 28.708 1.00 48.66 149 GLU B C 1
ATOM 1691 O O . GLU B 2 94 ? 43.361 39.706 29.173 1.00 50.01 149 GLU B O 1
ATOM 1697 N N . VAL B 2 95 ? 44.959 40.286 27.685 1.00 48.13 150 VAL B N 1
ATOM 1698 C CA . VAL B 2 95 ? 44.944 39.000 26.961 1.00 51.45 150 VAL B CA 1
ATOM 1699 C C . VAL B 2 95 ? 44.697 37.748 27.767 1.00 50.08 150 VAL B C 1
ATOM 1700 O O . VAL B 2 95 ? 43.849 36.933 27.415 1.00 50.31 150 VAL B O 1
ATOM 1704 N N . LYS B 2 96 ? 45.471 37.579 28.826 1.00 49.78 151 LYS B N 1
ATOM 1705 C CA . LYS B 2 96 ? 45.344 36.396 29.651 1.00 52.25 151 LYS B CA 1
ATOM 1706 C C . LYS B 2 96 ? 43.997 36.290 30.342 1.00 50.64 151 LYS B C 1
ATOM 1707 O O . LYS B 2 96 ? 43.425 35.195 30.391 1.00 50.84 151 LYS B O 1
ATOM 1713 N N . ASP B 2 97 ? 43.468 37.410 30.845 1.00 48.31 152 ASP B N 1
ATOM 1714 C CA . ASP B 2 97 ? 42.164 37.375 31.509 1.00 46.60 152 ASP B CA 1
ATOM 1715 C C . ASP B 2 97 ? 41.068 37.049 30.495 1.00 45.95 152 ASP B C 1
ATOM 1716 O O . ASP B 2 97 ? 40.132 36.306 30.796 1.00 43.82 152 ASP B O 1
ATOM 1721 N N . VAL B 2 98 ? 41.200 37.603 29.293 1.00 43.05 153 VAL B N 1
ATOM 1722 C CA . VAL B 2 98 ? 40.251 37.361 28.218 1.00 42.33 153 VAL B CA 1
ATOM 1723 C C . VAL B 2 98 ? 40.268 35.888 27.834 1.00 45.32 153 VAL B C 1
ATOM 1724 O O . VAL B 2 98 ? 39.228 35.225 27.877 1.00 48.55 153 VAL B O 1
ATOM 1728 N N . ALA B 2 99 ? 41.444 35.375 27.459 1.00 46.34 154 ALA B N 1
ATOM 1729 C CA . ALA B 2 99 ? 41.590 33.957 27.059 1.00 48.11 154 ALA B CA 1
ATOM 1730 C C . ALA B 2 99 ? 41.040 32.986 28.107 1.00 45.03 154 ALA B C 1
ATOM 1731 O O . ALA B 2 99 ? 40.350 32.024 27.784 1.00 44.01 154 ALA B O 1
ATOM 1733 N N . GLU B 2 100 ? 41.344 33.255 29.366 1.00 44.15 155 GLU B N 1
ATOM 1734 C CA . GLU B 2 100 ? 40.882 32.411 30.458 1.00 50.09 155 GLU B CA 1
ATOM 1735 C C . GLU B 2 100 ? 39.363 32.357 30.583 1.00 48.01 155 GLU B C 1
ATOM 1736 O O . GLU B 2 100 ? 38.796 31.298 30.898 1.00 45.35 155 GLU B O 1
ATOM 1742 N N . PHE B 2 101 ? 38.703 33.493 30.350 1.00 41.96 156 PHE B N 1
ATOM 1743 C CA . PHE B 2 101 ? 37.255 33.526 30.451 1.00 39.19 156 PHE B CA 1
ATOM 1744 C C . PHE B 2 101 ? 36.678 32.888 29.190 1.00 37.94 156 PHE B C 1
ATOM 1745 O O . PHE B 2 101 ? 35.748 32.100 29.269 1.00 36.86 156 PHE B O 1
ATOM 1753 N N . LEU B 2 102 ? 37.236 33.219 28.033 1.00 36.45 157 LEU B N 1
ATOM 1754 C CA . LEU B 2 102 ? 36.762 32.644 26.778 1.00 42.77 157 LEU B CA 1
ATOM 1755 C C . LEU B 2 102 ? 36.861 31.109 26.820 1.00 45.91 157 LEU B C 1
ATOM 1756 O O . LEU B 2 102 ? 35.950 30.403 26.375 1.00 48.83 157 LEU B O 1
ATOM 1761 N N . TYR B 2 103 ? 37.953 30.601 27.388 1.00 48.62 158 TYR B N 1
ATOM 1762 C CA . TYR B 2 103 ? 38.169 29.156 27.554 1.00 50.55 158 TYR B CA 1
ATOM 1763 C C . TYR B 2 103 ? 36.945 28.503 28.193 1.00 48.33 158 TYR B C 1
ATOM 1764 O O . TYR B 2 103 ? 36.399 27.533 27.671 1.00 49.72 158 TYR B O 1
ATOM 1773 N N . GLN B 2 104 ? 36.528 29.022 29.345 1.00 50.63 159 GLN B N 1
ATOM 1774 C CA . GLN B 2 104 ? 35.341 28.502 30.018 1.00 51.19 159 GLN B CA 1
ATOM 1775 C C . GLN B 2 104 ? 34.091 28.677 29.157 1.00 50.21 159 GLN B C 1
ATOM 1776 O O . GLN B 2 104 ? 33.177 27.855 29.218 1.00 49.98 159 GLN B O 1
ATOM 1782 N N . VAL B 2 105 ? 34.037 29.745 28.360 1.00 46.30 160 VAL B N 1
ATOM 1783 C CA . VAL B 2 105 ? 32.866 29.963 27.519 1.00 44.68 160 VAL B CA 1
ATOM 1784 C C . VAL B 2 105 ? 32.830 28.929 26.384 1.00 49.08 160 VAL B C 1
ATOM 1785 O O . VAL B 2 105 ? 31.756 28.452 26.003 1.00 46.51 160 VAL B O 1
ATOM 1789 N N . LEU B 2 106 ? 34.004 28.583 25.857 1.00 48.93 161 LEU B N 1
ATOM 1790 C CA . LEU B 2 106 ? 34.108 27.603 24.779 1.00 49.36 161 LEU B CA 1
ATOM 1791 C C . LEU B 2 106 ? 33.713 26.238 25.309 1.00 51.99 161 LEU B C 1
ATOM 1792 O O . LEU B 2 106 ? 32.930 25.511 24.696 1.00 51.44 161 LEU B O 1
ATOM 1797 N N . ILE B 2 107 ? 34.256 25.890 26.463 1.00 53.63 162 ILE B N 1
ATOM 1798 C CA . ILE B 2 107 ? 33.913 24.622 27.057 1.00 57.26 162 ILE B CA 1
ATOM 1799 C C . ILE B 2 107 ? 32.413 24.546 27.327 1.00 59.48 162 ILE B C 1
ATOM 1800 O O . ILE B 2 107 ? 31.750 23.634 26.835 1.00 64.57 162 ILE B O 1
ATOM 1805 N N . ASP B 2 108 ? 31.872 25.504 28.078 1.00 60.17 163 ASP B N 1
ATOM 1806 C CA . ASP B 2 108 ? 30.439 25.518 28.380 1.00 57.46 163 ASP B CA 1
ATOM 1807 C C . ASP B 2 108 ? 29.584 25.363 27.139 1.00 58.51 163 ASP B C 1
ATOM 1808 O O . ASP B 2 108 ? 28.610 24.614 27.139 1.00 58.66 163 ASP B O 1
ATOM 1813 N N . SER B 2 109 ? 29.950 26.079 26.081 1.00 57.32 164 SER B N 1
ATOM 1814 C CA . SER B 2 109 ? 29.196 26.048 24.837 1.00 56.36 164 SER B CA 1
ATOM 1815 C C . SER B 2 109 ? 29.169 24.687 24.148 1.00 60.84 164 SER B C 1
ATOM 1816 O O . SER B 2 109 ? 28.123 24.262 23.631 1.00 60.57 164 SER B O 1
ATOM 1819 N N . MET B 2 110 ? 30.308 24.002 24.140 1.00 59.00 165 MET B N 1
ATOM 1820 C CA . MET B 2 110 ? 30.383 22.696 23.493 1.00 61.33 165 MET B CA 1
ATOM 1821 C C . MET B 2 110 ? 29.637 21.615 24.267 1.00 60.96 165 MET B C 1
ATOM 1822 O O . MET B 2 110 ? 29.021 20.735 23.665 1.00 61.70 165 MET B O 1
ATOM 1827 N N . ALA B 2 111 ? 29.685 21.683 25.596 1.00 58.92 166 ALA B N 1
ATOM 1828 C CA . ALA B 2 111 ? 28.994 20.701 26.428 1.00 59.81 166 ALA B CA 1
ATOM 1829 C C . ALA B 2 111 ? 27.462 20.815 26.312 1.00 61.29 166 ALA B C 1
ATOM 1830 O O . ALA B 2 111 ? 26.731 20.092 26.973 1.00 65.94 166 ALA B O 1
ATOM 1832 N N . LEU B 2 112 ? 26.976 21.719 25.471 1.00 63.62 167 LEU B N 1
ATOM 1833 C CA . LEU B 2 112 ? 25.541 21.904 25.332 1.00 68.12 167 LEU B CA 1
ATOM 1834 C C . LEU B 2 112 ? 24.940 21.072 24.216 1.00 72.78 167 LEU B C 1
ATOM 1835 O O . LEU B 2 112 ? 25.557 20.895 23.166 1.00 72.22 167 LEU B O 1
ATOM 1840 N N . LYS B 2 113 ? 23.727 20.576 24.449 1.00 77.91 168 LYS B N 1
ATOM 1841 C CA . LYS B 2 113 ? 23.022 19.787 23.449 1.00 81.95 168 LYS B CA 1
ATOM 1842 C C . LYS B 2 113 ? 23.124 20.491 22.095 1.00 81.76 168 LYS B C 1
ATOM 1843 O O . LYS B 2 113 ? 23.796 20.005 21.189 1.00 81.04 168 LYS B O 1
ATOM 1849 N N . ASN B 2 114 ? 22.461 21.635 21.955 1.00 80.82 169 ASN B N 1
ATOM 1850 C CA . ASN B 2 114 ? 22.519 22.383 20.700 1.00 80.93 169 ASN B CA 1
ATOM 1851 C C . ASN B 2 114 ? 23.448 23.572 20.858 1.00 78.08 169 ASN B C 1
ATOM 1852 O O . ASN B 2 114 ? 23.013 24.682 21.175 1.00 80.51 169 ASN B O 1
ATOM 1857 N N . SER B 2 115 ? 24.731 23.335 20.632 1.00 73.16 170 SER B N 1
ATOM 1858 C CA . SER B 2 115 ? 25.727 24.378 20.767 1.00 67.71 170 SER B CA 1
ATOM 1859 C C . SER B 2 115 ? 25.308 25.700 20.154 1.00 64.10 170 SER B C 1
ATOM 1860 O O . SER B 2 115 ? 24.892 25.760 18.993 1.00 63.66 170 SER B O 1
ATOM 1863 N N . PRO B 2 116 ? 25.403 26.783 20.939 1.00 57.08 171 PRO B N 1
ATOM 1864 C CA . PRO B 2 116 ? 25.024 28.087 20.417 1.00 53.21 171 PRO B CA 1
ATOM 1865 C C . PRO B 2 116 ? 26.095 28.579 19.463 1.00 50.28 171 PRO B C 1
ATOM 1866 O O . PRO B 2 116 ? 27.248 28.180 19.564 1.00 48.86 171 PRO B O 1
ATOM 1870 N N . SER B 2 117 ? 25.698 29.424 18.526 1.00 44.52 172 SER B N 1
ATOM 1871 C CA . SER B 2 117 ? 26.619 30.018 17.595 1.00 50.13 172 SER B CA 1
ATOM 1872 C C . SER B 2 117 ? 27.415 31.037 18.466 1.00 53.65 172 SER B C 1
ATOM 1873 O O . SER B 2 117 ? 26.855 31.638 19.386 1.00 50.51 172 SER B O 1
ATOM 1876 N N . LEU B 2 118 ? 28.702 31.235 18.185 1.00 52.30 173 LEU B N 1
ATOM 1877 C CA . LEU B 2 118 ? 29.522 32.138 18.992 1.00 48.16 173 LEU B CA 1
ATOM 1878 C C . LEU B 2 118 ? 30.261 33.250 18.245 1.00 47.18 173 LEU B C 1
ATOM 1879 O O . LEU B 2 118 ? 30.945 33.003 17.269 1.00 51.10 173 LEU B O 1
ATOM 1884 N N . LEU B 2 119 ? 30.134 34.489 18.707 1.00 47.43 174 LEU B N 1
ATOM 1885 C CA . LEU B 2 119 ? 30.834 35.592 18.052 1.00 46.47 174 LEU B CA 1
ATOM 1886 C C . LEU B 2 119 ? 31.804 36.254 19.012 1.00 47.19 174 LEU B C 1
ATOM 1887 O O . LEU B 2 119 ? 31.538 36.376 20.208 1.00 49.12 174 LEU B O 1
ATOM 1892 N N . ILE B 2 120 ? 32.941 36.672 18.482 1.00 45.04 175 ILE B N 1
ATOM 1893 C CA . ILE B 2 120 ? 33.927 37.365 19.279 1.00 42.55 175 ILE B CA 1
ATOM 1894 C C . ILE B 2 120 ? 33.885 38.784 18.712 1.00 47.01 175 ILE B C 1
ATOM 1895 O O . ILE B 2 120 ? 34.418 39.027 17.629 1.00 49.80 175 ILE B O 1
ATOM 1900 N N . ALA B 2 121 ? 33.238 39.706 19.429 1.00 45.80 176 ALA B N 1
ATOM 1901 C CA . ALA B 2 121 ? 33.119 41.086 18.982 1.00 43.28 176 ALA B CA 1
ATOM 1902 C C . ALA B 2 121 ? 34.238 41.929 19.548 1.00 45.91 176 ALA B C 1
ATOM 1903 O O . ALA B 2 121 ? 34.260 42.239 20.742 1.00 47.21 176 ALA B O 1
ATOM 1905 N N . CYS B 2 122 ? 35.163 42.296 18.665 1.00 43.59 177 CYS B N 1
ATOM 1906 C CA . CYS B 2 122 ? 36.306 43.092 19.020 1.00 43.35 177 CYS B CA 1
ATOM 1907 C C . CYS B 2 122 ? 35.836 44.548 19.012 1.00 48.76 177 CYS B C 1
ATOM 1908 O O . CYS B 2 122 ? 35.854 45.232 17.986 1.00 47.18 177 CYS B O 1
ATOM 1911 N N . ASN B 2 123 ? 35.412 44.990 20.198 1.00 47.82 178 ASN B N 1
ATOM 1912 C CA . ASN B 2 123 ? 34.843 46.311 20.431 1.00 44.10 178 ASN B CA 1
ATOM 1913 C C . ASN B 2 123 ? 35.845 47.431 20.734 1.00 41.59 178 ASN B C 1
ATOM 1914 O O . ASN B 2 123 ? 37.046 47.186 20.918 1.00 40.30 178 ASN B O 1
ATOM 1919 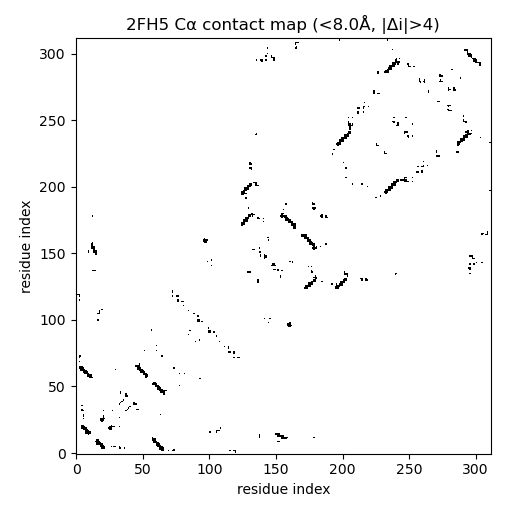N N . LYS B 2 124 ? 35.333 48.660 20.775 1.00 40.09 179 LYS B N 1
ATOM 1920 C CA . LYS B 2 124 ? 36.141 49.856 21.026 1.00 41.39 179 LYS B CA 1
ATOM 1921 C C . LYS B 2 124 ? 37.142 50.171 19.899 1.00 43.41 179 LYS B C 1
ATOM 1922 O O . LYS B 2 124 ? 38.219 50.739 20.148 1.00 40.81 179 LYS B O 1
ATOM 1928 N N . GLN B 2 125 ? 36.781 49.796 18.665 1.00 48.75 180 GLN B N 1
ATOM 1929 C CA . GLN B 2 125 ? 37.617 50.040 17.485 1.00 50.89 180 GLN B CA 1
ATOM 1930 C C . GLN B 2 125 ? 37.842 51.538 17.223 1.00 55.02 180 GLN B C 1
ATOM 1931 O O . GLN B 2 125 ? 38.859 51.919 16.633 1.00 58.61 180 GLN B O 1
ATOM 1937 N N . ASP B 2 126 ? 36.902 52.377 17.667 1.00 53.75 181 ASP B N 1
ATOM 1938 C CA . ASP B 2 126 ? 37.001 53.825 17.509 1.00 52.83 181 ASP B CA 1
ATOM 1939 C C . ASP B 2 126 ? 38.233 54.410 18.221 1.00 56.39 181 ASP B C 1
ATOM 1940 O O . ASP B 2 126 ? 38.635 55.538 17.942 1.00 58.09 181 ASP B O 1
ATOM 1945 N N . ILE B 2 127 ? 38.820 53.666 19.154 1.00 55.85 182 ILE B N 1
ATOM 1946 C CA . ILE B 2 127 ? 40.006 54.154 19.858 1.00 57.23 182 ILE B CA 1
ATOM 1947 C C . ILE B 2 127 ? 41.218 53.822 18.994 1.00 62.05 182 ILE B C 1
ATOM 1948 O O . ILE B 2 127 ? 41.333 52.712 18.470 1.00 64.77 182 ILE B O 1
ATOM 1953 N N . ALA B 2 128 ? 42.117 54.782 18.835 1.00 62.95 183 ALA B N 1
ATOM 1954 C CA . ALA B 2 128 ? 43.287 54.595 17.977 1.00 65.52 183 ALA B CA 1
ATOM 1955 C C . ALA B 2 128 ? 44.151 53.344 18.207 1.00 63.93 183 ALA B C 1
ATOM 1956 O O . ALA B 2 128 ? 44.413 52.592 17.271 1.00 60.59 183 ALA B O 1
ATOM 1958 N N . MET B 2 129 ? 44.590 53.123 19.441 1.00 65.64 184 MET B N 1
ATOM 1959 C CA . MET B 2 129 ? 45.444 51.980 19.759 1.00 69.85 184 MET B CA 1
ATOM 1960 C C . MET B 2 129 ? 44.753 50.593 19.701 1.00 69.32 184 MET B C 1
ATOM 1961 O O . MET B 2 129 ? 45.301 49.606 20.207 1.00 71.26 184 MET B O 1
ATOM 1966 N N . ALA B 2 130 ? 43.576 50.509 19.083 1.00 63.07 185 ALA B N 1
ATOM 1967 C CA . ALA B 2 130 ? 42.826 49.258 19.038 1.00 58.74 185 ALA B CA 1
ATOM 1968 C C . ALA B 2 130 ? 43.392 48.163 18.130 1.00 60.75 185 ALA B C 1
ATOM 1969 O O . ALA B 2 130 ? 43.620 48.382 16.938 1.00 61.28 185 ALA B O 1
ATOM 1971 N N . LYS B 2 131 ? 43.610 46.981 18.703 1.00 58.23 186 LYS B N 1
ATOM 1972 C CA . LYS B 2 131 ? 44.123 45.847 17.942 1.00 58.81 186 LYS B CA 1
ATOM 1973 C C . LYS B 2 131 ? 42.999 45.340 17.037 1.00 56.56 186 LYS B C 1
ATOM 1974 O O . LYS B 2 131 ? 41.823 45.380 17.404 1.00 59.16 186 LYS B O 1
ATOM 1980 N N . SER B 2 132 ? 43.361 44.871 15.851 1.00 50.52 187 SER B N 1
ATOM 1981 C CA . SER B 2 132 ? 42.380 44.376 14.900 1.00 48.41 187 SER B CA 1
ATOM 1982 C C . SER B 2 132 ? 41.810 43.040 15.347 1.00 45.89 187 SER B C 1
ATOM 1983 O O . SER B 2 132 ? 42.394 42.374 16.206 1.00 48.30 187 SER B O 1
ATOM 1986 N N . ALA B 2 133 ? 40.685 42.648 14.750 1.00 41.67 188 ALA B N 1
ATOM 1987 C CA . ALA B 2 133 ? 40.050 41.372 15.059 1.00 47.01 188 ALA B CA 1
ATOM 1988 C C . ALA B 2 133 ? 40.955 40.238 14.571 1.00 52.80 188 ALA B C 1
ATOM 1989 O O . ALA B 2 133 ? 40.973 39.143 15.138 1.00 56.81 188 ALA B O 1
ATOM 1991 N N . LYS B 2 134 ? 41.730 40.512 13.531 1.00 56.50 189 LYS B N 1
ATOM 1992 C CA . LYS B 2 134 ? 42.637 39.506 12.999 1.00 56.49 189 LYS B CA 1
ATOM 1993 C C . LYS B 2 134 ? 43.724 39.237 14.040 1.00 52.04 189 LYS B C 1
ATOM 1994 O O . LYS B 2 134 ? 43.985 38.084 14.398 1.00 50.16 189 LYS B O 1
ATOM 2000 N N . LEU B 2 135 ? 44.341 40.297 14.549 1.00 51.45 190 LEU B N 1
ATOM 2001 C CA . LEU B 2 135 ? 45.382 40.136 15.564 1.00 53.17 190 LEU B CA 1
ATOM 2002 C C . LEU B 2 135 ? 44.852 39.561 16.890 1.00 52.87 190 LEU B C 1
ATOM 2003 O O . LEU B 2 135 ? 45.548 38.814 17.589 1.00 53.71 190 LEU B O 1
ATOM 2008 N N . ILE B 2 136 ? 43.619 39.899 17.241 1.00 52.33 191 ILE B N 1
ATOM 2009 C CA . ILE B 2 136 ? 43.064 39.384 18.484 1.00 52.13 191 ILE B CA 1
ATOM 2010 C C . ILE B 2 136 ? 42.832 37.879 18.345 1.00 50.76 191 ILE B C 1
ATOM 2011 O O . ILE B 2 136 ? 43.100 37.118 19.283 1.00 51.06 191 ILE B O 1
ATOM 2016 N N . GLN B 2 137 ? 42.363 37.448 17.174 1.00 46.92 192 GLN B N 1
ATOM 2017 C CA . GLN B 2 137 ? 42.144 36.027 16.948 1.00 49.06 192 GLN B CA 1
ATOM 2018 C C . GLN B 2 137 ? 43.462 35.268 17.059 1.00 48.25 192 GLN B C 1
ATOM 2019 O O . GLN B 2 137 ? 43.534 34.216 17.703 1.00 46.64 192 GLN B O 1
ATOM 2025 N N . GLN B 2 138 ? 44.500 35.813 16.432 1.00 48.06 193 GLN B N 1
ATOM 2026 C CA . GLN B 2 138 ? 45.809 35.183 16.457 1.00 53.86 193 GLN B CA 1
ATOM 2027 C C . GLN B 2 138 ? 46.339 35.047 17.887 1.00 52.76 193 GLN B C 1
ATOM 2028 O O . GLN B 2 138 ? 46.731 33.952 18.292 1.00 55.01 193 GLN B O 1
ATOM 2034 N N . GLN B 2 139 ? 46.342 36.136 18.657 1.00 49.79 194 GLN B N 1
ATOM 2035 C CA . GLN B 2 139 ? 46.838 36.064 20.030 1.00 46.71 194 GLN B CA 1
ATOM 2036 C C . GLN B 2 139 ? 45.962 35.188 20.937 1.00 45.22 194 GLN B C 1
ATOM 2037 O O . GLN B 2 139 ? 46.462 34.529 21.850 1.00 43.25 194 GLN B O 1
ATOM 2043 N N . LEU B 2 140 ? 44.660 35.155 20.695 1.00 40.59 195 LEU B N 1
ATOM 2044 C CA . LEU B 2 140 ? 43.818 34.295 21.519 1.00 45.57 195 LEU B CA 1
ATOM 2045 C C . LEU B 2 140 ? 44.065 32.813 21.228 1.00 49.22 195 LEU B C 1
ATOM 2046 O O . LEU B 2 140 ? 44.013 31.987 22.145 1.00 50.05 195 LEU B O 1
ATOM 2051 N N . GLU B 2 141 ? 44.317 32.468 19.962 1.00 47.27 196 GLU B N 1
ATOM 2052 C CA . GLU B 2 141 ? 44.589 31.067 19.622 1.00 50.87 196 GLU B CA 1
ATOM 2053 C C . GLU B 2 141 ? 45.891 30.645 20.301 1.00 47.03 196 GLU B C 1
ATOM 2054 O O . GLU B 2 141 ? 45.957 29.610 20.965 1.00 41.74 196 GLU B O 1
ATOM 2060 N N . LYS B 2 142 ? 46.919 31.472 20.154 1.00 48.56 197 LYS B N 1
ATOM 2061 C CA . LYS B 2 142 ? 48.202 31.180 20.766 1.00 50.65 197 LYS B CA 1
ATOM 2062 C C . LYS B 2 142 ? 48.038 30.991 22.281 1.00 50.88 197 LYS B C 1
ATOM 2063 O O . LYS B 2 142 ? 48.636 30.104 22.875 1.00 56.22 197 LYS B O 1
ATOM 2069 N N . GLU B 2 143 ? 47.200 31.812 22.899 1.00 52.71 198 GLU B N 1
ATOM 2070 C CA . GLU B 2 143 ? 46.972 31.750 24.337 1.00 49.50 198 GLU B CA 1
ATOM 2071 C C . GLU B 2 143 ? 46.101 30.564 24.790 1.00 47.91 198 GLU B C 1
ATOM 2072 O O . GLU B 2 143 ? 46.353 29.956 25.819 1.00 43.47 198 GLU B O 1
ATOM 2078 N N . LEU B 2 144 ? 45.055 30.239 24.042 1.00 47.59 199 LEU B N 1
ATOM 2079 C CA . LEU B 2 144 ? 44.220 29.107 24.431 1.00 46.16 199 LEU B CA 1
ATOM 2080 C C . LEU B 2 144 ? 45.067 27.842 24.241 1.00 49.47 199 LEU B C 1
ATOM 2081 O O . LEU B 2 144 ? 44.901 26.838 24.938 1.00 47.88 199 LEU B O 1
ATOM 2086 N N . ASN B 2 145 ? 46.003 27.915 23.301 1.00 48.88 200 ASN B N 1
ATOM 2087 C CA . ASN B 2 145 ? 46.874 26.793 23.034 1.00 47.27 200 ASN B CA 1
ATOM 2088 C C . ASN B 2 145 ? 47.707 26.436 24.235 1.00 44.16 200 ASN B C 1
ATOM 2089 O O . ASN B 2 145 ? 48.002 25.274 24.450 1.00 45.56 200 ASN B O 1
ATOM 2094 N N . THR B 2 146 ? 48.110 27.425 25.020 1.00 47.48 201 THR B N 1
ATOM 2095 C CA . THR B 2 146 ? 48.895 27.118 26.218 1.00 48.16 201 THR B CA 1
ATOM 2096 C C . THR B 2 146 ? 47.970 26.739 27.357 1.00 45.82 201 THR B C 1
ATOM 2097 O O . THR B 2 146 ? 48.281 25.851 28.136 1.00 46.58 201 THR B O 1
ATOM 2101 N N . LEU B 2 147 ? 46.824 27.405 27.439 1.00 46.14 202 LEU B N 1
ATOM 2102 C CA . LEU B 2 147 ? 45.862 27.131 28.504 1.00 50.82 202 LEU B CA 1
ATOM 2103 C C . LEU B 2 147 ? 45.332 25.702 28.553 1.00 52.38 202 LEU B C 1
ATOM 2104 O O . LEU B 2 147 ? 45.131 25.175 29.637 1.00 54.42 202 LEU B O 1
ATOM 2109 N N . ARG B 2 148 ? 45.085 25.075 27.407 1.00 51.63 203 ARG B N 1
ATOM 2110 C CA . ARG B 2 148 ? 44.576 23.711 27.445 1.00 53.32 203 ARG B CA 1
ATOM 2111 C C . ARG B 2 148 ? 45.597 22.735 28.017 1.00 53.87 203 ARG B C 1
ATOM 2112 O O . ARG B 2 148 ? 45.261 21.598 28.348 1.00 59.42 203 ARG B O 1
ATOM 2120 N N . VAL B 2 149 ? 46.845 23.172 28.145 1.00 55.91 204 VAL B N 1
ATOM 2121 C CA . VAL B 2 149 ? 47.882 22.328 28.733 1.00 55.73 204 VAL B CA 1
ATOM 2122 C C . VAL B 2 149 ? 48.073 22.713 30.208 1.00 57.74 204 VAL B C 1
ATOM 2123 O O . VAL B 2 149 ? 48.053 21.856 31.086 1.00 56.33 204 VAL B O 1
ATOM 2127 N N . THR B 2 150 ? 48.235 24.005 30.481 1.00 59.63 205 THR B N 1
ATOM 2128 C CA . THR B 2 150 ? 48.437 24.472 31.857 1.00 64.25 205 THR B CA 1
ATOM 2129 C C . THR B 2 150 ? 47.174 24.459 32.734 1.00 71.78 205 THR B C 1
ATOM 2130 O O . THR B 2 150 ? 47.270 24.329 33.951 1.00 73.64 205 THR B O 1
ATOM 2134 N N . ARG B 2 151 ? 46.004 24.599 32.117 1.00 79.56 206 ARG B N 1
ATOM 2135 C CA . ARG B 2 151 ? 44.722 24.629 32.829 1.00 88.10 206 ARG B CA 1
ATOM 2136 C C . ARG B 2 151 ? 44.548 23.588 33.934 1.00 92.44 206 ARG B C 1
ATOM 2137 O O . ARG B 2 151 ? 44.361 22.400 33.655 1.00 94.09 206 ARG B O 1
ATOM 2145 N N . SER B 2 152 ? 44.578 24.050 35.185 1.00 96.41 207 SER B N 1
ATOM 2146 C CA . SER B 2 152 ? 44.417 23.188 36.362 1.00 96.44 207 SER B CA 1
ATOM 2147 C C . SER B 2 152 ? 42.967 22.735 36.530 1.00 97.79 207 SER B C 1
ATOM 2148 O O . SER B 2 152 ? 42.669 21.855 37.340 1.00 98.24 207 SER B O 1
ATOM 2151 N N . PRO B 2 165 ? 35.777 14.167 29.806 1.00 111.00 220 PRO B N 1
ATOM 2152 C CA . PRO B 2 165 ? 36.464 15.466 29.821 1.00 110.01 220 PRO B CA 1
ATOM 2153 C C . PRO B 2 165 ? 36.514 16.156 28.446 1.00 107.93 220 PRO B C 1
ATOM 2154 O O . PRO B 2 165 ? 37.159 15.664 27.514 1.00 107.46 220 PRO B O 1
ATOM 2158 N N . ALA B 2 166 ? 35.834 17.296 28.330 1.00 103.74 221 ALA B N 1
ATOM 2159 C CA . ALA B 2 166 ? 35.801 18.050 27.077 1.00 100.22 221 ALA B CA 1
ATOM 2160 C C . ALA B 2 166 ? 37.083 18.855 26.902 1.00 97.47 221 ALA B C 1
ATOM 2161 O O . ALA B 2 166 ? 37.564 19.472 27.850 1.00 96.98 221 ALA B O 1
ATOM 2163 N N . GLN B 2 167 ? 37.632 18.853 25.689 1.00 94.60 222 GLN B N 1
ATOM 2164 C CA . GLN B 2 167 ? 38.865 19.585 25.421 1.00 91.36 222 GLN B CA 1
ATOM 2165 C C . GLN B 2 167 ? 38.839 20.380 24.120 1.00 87.87 222 GLN B C 1
ATOM 2166 O O . GLN B 2 167 ? 37.957 20.201 23.283 1.00 85.85 222 GLN B O 1
ATOM 2172 N N . LEU B 2 168 ? 39.837 21.243 23.951 1.00 85.96 223 LEU B N 1
ATOM 2173 C CA . LEU B 2 168 ? 39.926 22.103 22.774 1.00 83.85 223 LEU B CA 1
ATOM 2174 C C . LEU B 2 168 ? 40.705 21.539 21.595 1.00 79.25 223 LEU B C 1
ATOM 2175 O O . LEU B 2 168 ? 41.901 21.301 21.697 1.00 81.61 223 LEU B O 1
ATOM 2180 N N . GLY B 2 169 ? 40.025 21.353 20.470 1.00 78.04 224 GLY B N 1
ATOM 2181 C CA . GLY B 2 169 ? 40.678 20.842 19.272 1.00 78.04 224 GLY B CA 1
ATOM 2182 C C . GLY B 2 169 ? 41.422 19.533 19.466 1.00 77.69 224 GLY B C 1
ATOM 2183 O O . GLY B 2 169 ? 40.970 18.653 20.212 1.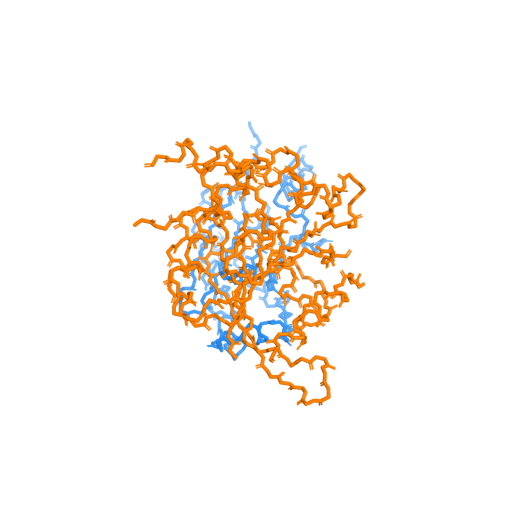00 76.56 224 GLY B O 1
ATOM 2184 N N . LYS B 2 170 ? 42.563 19.385 18.795 1.00 74.21 225 LYS B N 1
ATOM 2185 C CA . LYS B 2 170 ? 43.342 18.156 18.930 1.00 71.42 225 LYS B CA 1
ATOM 2186 C C . LYS B 2 170 ? 44.612 18.416 19.724 1.00 65.46 225 LYS B C 1
ATOM 2187 O O . LYS B 2 170 ? 45.334 19.383 19.448 1.00 60.72 225 LYS B O 1
ATOM 2193 N N . LYS B 2 171 ? 44.878 17.554 20.705 1.00 60.18 226 LYS B N 1
ATOM 2194 C CA . LYS B 2 171 ? 46.053 17.702 21.565 1.00 59.25 226 LYS B CA 1
ATOM 2195 C C . LYS B 2 171 ? 47.371 17.842 20.795 1.00 60.03 226 LYS B C 1
ATOM 2196 O O . LYS B 2 171 ? 48.243 18.640 21.167 1.00 59.25 226 LYS B O 1
ATOM 2202 N N . GLY B 2 172 ? 47.500 17.079 19.714 1.00 58.88 227 GLY B N 1
ATOM 2203 C CA . GLY B 2 172 ? 48.710 17.107 18.917 1.00 59.25 227 GLY B CA 1
ATOM 2204 C C . GLY B 2 172 ? 48.888 18.242 17.932 1.00 60.53 227 GLY B C 1
ATOM 2205 O O . GLY B 2 172 ? 49.956 18.376 17.350 1.00 62.41 227 GLY B O 1
ATOM 2206 N N . LYS B 2 173 ? 47.866 19.056 17.711 1.00 67.28 228 LYS B N 1
ATOM 2207 C CA . LYS B 2 173 ? 48.038 20.180 16.792 1.00 70.37 228 LYS B CA 1
ATOM 2208 C C . LYS B 2 173 ? 47.741 21.531 17.458 1.00 68.89 228 LYS B C 1
ATOM 2209 O O . LYS B 2 173 ? 46.789 21.651 18.238 1.00 69.28 228 LYS B O 1
ATOM 2215 N N . GLU B 2 174 ? 48.559 22.537 17.145 1.00 66.96 229 GLU B N 1
ATOM 2216 C CA . GLU B 2 174 ? 48.399 23.885 17.691 1.00 67.47 229 GLU B CA 1
ATOM 2217 C C . GLU B 2 174 ? 46.946 24.364 17.569 1.00 64.45 229 GLU B C 1
ATOM 2218 O O . GLU B 2 174 ? 46.375 24.373 16.479 1.00 62.34 229 GLU B O 1
ATOM 2224 N N . PHE B 2 175 ? 46.362 24.765 18.698 1.00 61.16 230 PHE B N 1
ATOM 2225 C CA . PHE B 2 175 ? 44.973 25.224 18.743 1.00 57.08 230 PHE B CA 1
ATOM 2226 C C . PHE B 2 175 ? 44.583 26.310 17.756 1.00 53.91 230 PHE B C 1
ATOM 2227 O O . PHE B 2 175 ? 45.348 27.235 17.509 1.00 52.87 230 PHE B O 1
ATOM 2235 N N . GLU B 2 176 ? 43.369 26.192 17.222 1.00 51.30 231 GLU B N 1
ATOM 2236 C CA . GLU B 2 176 ? 42.815 27.176 16.297 1.00 55.43 231 GLU B CA 1
ATOM 2237 C C . GLU B 2 176 ? 41.320 27.072 16.460 1.00 53.63 231 GLU B C 1
ATOM 2238 O O . GLU B 2 176 ? 40.811 25.991 16.712 1.00 56.84 231 GLU B O 1
ATOM 2244 N N . PHE B 2 177 ? 40.616 28.190 16.334 1.00 53.81 232 PHE B N 1
ATOM 2245 C CA . PHE B 2 177 ? 39.164 28.186 16.480 1.00 53.33 232 PHE B CA 1
ATOM 2246 C C . PHE B 2 177 ? 38.441 27.299 15.468 1.00 52.83 232 PHE B C 1
ATOM 2247 O O . PHE B 2 177 ? 37.407 26.714 15.795 1.00 55.12 232 PHE B O 1
ATOM 2255 N N . SER B 2 178 ? 38.974 27.187 14.252 1.00 54.42 233 SER B N 1
ATOM 2256 C CA . SER B 2 178 ? 38.356 26.339 13.215 1.00 55.93 233 SER B CA 1
ATOM 2257 C C . SER B 2 178 ? 38.261 24.843 13.608 1.00 53.98 233 SER B C 1
ATOM 2258 O O . SER B 2 178 ? 37.395 24.130 13.119 1.00 56.95 233 SER B O 1
ATOM 2261 N N . GLN B 2 179 ? 39.138 24.376 14.491 1.00 48.49 234 GLN B N 1
ATOM 2262 C CA . GLN B 2 179 ? 39.104 22.983 14.932 1.00 48.72 234 GLN B CA 1
ATOM 2263 C C . GLN B 2 179 ? 37.927 22.726 15.879 1.00 52.86 234 GLN B C 1
ATOM 2264 O O . GLN B 2 179 ? 37.691 21.600 16.321 1.00 57.94 234 GLN B O 1
ATOM 2270 N N . LEU B 2 180 ? 37.180 23.766 16.198 1.00 54.75 235 LEU B N 1
ATOM 2271 C CA . LEU B 2 180 ? 36.092 23.604 17.137 1.00 55.79 235 LEU B CA 1
ATOM 2272 C C . LEU B 2 180 ? 34.778 23.159 16.545 1.00 55.67 235 LEU B C 1
ATOM 2273 O O . LEU B 2 180 ? 34.408 23.579 15.447 1.00 57.60 235 LEU B O 1
ATOM 2278 N N . PRO B 2 181 ? 34.055 22.287 17.264 1.00 55.87 236 PRO B N 1
ATOM 2279 C CA . PRO B 2 181 ? 32.751 21.820 16.783 1.00 56.58 236 PRO B CA 1
ATOM 2280 C C . PRO B 2 181 ? 31.725 22.917 17.124 1.00 59.68 236 PRO B C 1
ATOM 2281 O O . PRO B 2 181 ? 30.719 22.635 17.783 1.00 64.57 236 PRO B O 1
ATOM 2285 N N . LEU B 2 182 ? 32.005 24.156 16.695 1.00 59.29 237 LEU B N 1
ATOM 2286 C CA . LEU B 2 182 ? 31.147 25.325 16.941 1.00 58.03 237 LEU B CA 1
ATOM 2287 C C . LEU B 2 182 ? 31.315 26.378 15.859 1.00 59.93 237 LEU B C 1
ATOM 2288 O O . LEU B 2 182 ? 32.407 26.551 15.324 1.00 58.63 237 LEU B O 1
ATOM 2293 N N . LYS B 2 183 ? 30.240 27.100 15.554 1.00 61.98 238 LYS B N 1
ATOM 2294 C CA . LYS B 2 183 ? 30.324 28.201 14.596 1.00 63.65 238 LYS B CA 1
ATOM 2295 C C . LYS B 2 183 ? 30.971 29.333 15.431 1.00 63.70 238 LYS B C 1
ATOM 2296 O O . LYS B 2 183 ? 30.451 29.714 16.482 1.00 62.80 238 LYS B O 1
ATOM 2302 N N . VAL B 2 184 ? 32.111 29.845 14.989 1.00 59.18 239 VAL B N 1
ATOM 2303 C CA . VAL B 2 184 ? 32.795 30.890 15.729 1.00 57.50 239 VAL B CA 1
ATOM 2304 C C . VAL B 2 184 ? 33.229 31.963 14.757 1.00 58.56 239 VAL B C 1
ATOM 2305 O O . VAL B 2 184 ? 33.942 31.672 13.815 1.00 59.31 239 VAL B O 1
ATOM 2309 N N . GLU B 2 185 ? 32.790 33.198 14.971 1.00 57.42 240 GLU B N 1
ATOM 2310 C CA . GLU B 2 185 ? 33.193 34.288 14.094 1.00 54.42 240 GLU B CA 1
ATOM 2311 C C . GLU B 2 185 ? 33.776 35.444 14.867 1.00 53.08 240 GLU B C 1
ATOM 2312 O O . GLU B 2 185 ? 33.516 35.613 16.057 1.00 48.03 240 GLU B O 1
ATOM 2318 N N . PHE B 2 186 ? 34.560 36.241 14.158 1.00 49.15 241 PHE B N 1
ATOM 2319 C CA . PHE B 2 186 ? 35.163 37.429 14.712 1.00 48.40 241 PHE B CA 1
ATOM 2320 C C . PHE B 2 186 ? 34.714 38.604 13.882 1.00 48.58 241 PHE B C 1
ATOM 2321 O O . PHE B 2 186 ? 34.591 38.490 12.671 1.00 54.73 241 PHE B O 1
ATOM 2329 N N . LEU B 2 187 ? 34.436 39.724 14.526 1.00 47.25 242 LEU B N 1
ATOM 2330 C CA . LEU B 2 187 ? 34.093 40.927 13.785 1.00 47.63 242 LEU B CA 1
ATOM 2331 C C . LEU B 2 187 ? 34.546 42.123 14.617 1.00 49.87 242 LEU B C 1
ATOM 2332 O O . LEU B 2 187 ? 34.927 41.963 15.776 1.00 52.91 242 LEU B O 1
ATOM 2337 N N . GLU B 2 188 ? 34.552 43.304 14.016 1.00 49.70 243 GLU B N 1
ATOM 2338 C CA . GLU B 2 188 ? 34.965 44.511 14.715 1.00 53.50 243 GLU B CA 1
ATOM 2339 C C . GLU B 2 188 ? 33.760 45.420 14.917 1.00 54.28 243 GLU B C 1
ATOM 2340 O O . GLU B 2 188 ? 32.773 45.334 14.180 1.00 58.35 243 GLU B O 1
ATOM 2346 N N . CYS B 2 189 ? 33.820 46.267 15.938 1.00 52.78 244 CYS B N 1
ATOM 2347 C CA . CYS B 2 189 ? 32.724 47.192 16.204 1.00 51.06 244 CYS B CA 1
ATOM 2348 C C . CYS B 2 189 ? 33.113 48.278 17.184 1.00 49.98 244 CYS B C 1
ATOM 2349 O O . CYS B 2 189 ? 34.196 48.258 17.768 1.00 44.22 244 CYS B O 1
ATOM 2352 N N . SER B 2 190 ? 32.214 49.246 17.323 1.00 51.84 245 SER B N 1
ATOM 2353 C CA . SER B 2 190 ? 32.391 50.370 18.220 1.00 50.19 245 SER B CA 1
ATOM 2354 C C . SER B 2 190 ? 31.022 50.781 18.741 1.00 52.38 245 SER B C 1
ATOM 2355 O O . SER B 2 190 ? 30.090 50.963 17.966 1.00 49.26 245 SER B O 1
ATOM 2358 N N . ALA B 2 191 ? 30.897 50.908 20.058 1.00 51.23 246 ALA B N 1
ATOM 2359 C CA . ALA B 2 191 ? 29.637 51.301 20.658 1.00 54.84 246 ALA B CA 1
ATOM 2360 C C . ALA B 2 191 ? 29.521 52.827 20.700 1.00 56.51 246 ALA B C 1
ATOM 2361 O O . ALA B 2 191 ? 28.454 53.372 20.957 1.00 56.17 246 ALA B O 1
ATOM 2363 N N . LYS B 2 192 ? 30.629 53.512 20.456 1.00 60.41 247 LYS B N 1
ATOM 2364 C CA . LYS B 2 192 ? 30.640 54.968 20.456 1.00 64.50 247 LYS B CA 1
ATOM 2365 C C . LYS B 2 192 ? 30.951 55.498 19.057 1.00 69.86 247 LYS B C 1
ATOM 2366 O O . LYS B 2 192 ? 32.101 55.825 18.749 1.00 73.80 247 LYS B O 1
ATOM 2372 N N . SER B 2 200 ? 26.537 58.634 16.439 1.00 96.16 255 SER B N 1
ATOM 2373 C CA . SER B 2 200 ? 26.200 57.224 16.272 1.00 95.69 255 SER B CA 1
ATOM 2374 C C . SER B 2 200 ? 27.422 56.304 16.342 1.00 94.26 255 SER B C 1
ATOM 2375 O O . SER B 2 200 ? 28.581 56.754 16.325 1.00 91.93 255 SER B O 1
ATOM 2378 N N . ALA B 2 201 ? 27.141 55.006 16.418 1.00 91.14 256 ALA B N 1
ATOM 2379 C CA . ALA B 2 201 ? 28.182 53.995 16.520 1.00 87.91 256 ALA B CA 1
ATOM 2380 C C . ALA B 2 201 ? 28.384 53.192 15.230 1.00 84.19 256 ALA B C 1
ATOM 2381 O O . ALA B 2 201 ? 27.704 53.407 14.219 1.00 85.09 256 ALA B O 1
ATOM 2383 N N . ASP B 2 202 ? 29.343 52.272 15.288 1.00 78.15 257 ASP B N 1
ATOM 2384 C CA . ASP B 2 202 ? 29.671 51.395 14.177 1.00 70.57 257 ASP B CA 1
ATOM 2385 C C . ASP B 2 202 ? 29.382 49.954 14.581 1.00 63.39 257 ASP B C 1
ATOM 2386 O O . ASP B 2 202 ? 30.277 49.223 14.993 1.00 59.43 257 ASP B O 1
ATOM 2391 N N . ILE B 2 203 ? 28.121 49.554 14.463 1.00 61.20 258 ILE B N 1
ATOM 2392 C CA . ILE B 2 203 ? 27.716 48.204 14.821 1.00 59.78 258 ILE B CA 1
ATOM 2393 C C . ILE B 2 203 ? 27.021 47.489 13.660 1.00 61.87 258 ILE B C 1
ATOM 2394 O O . ILE B 2 203 ? 26.237 46.557 13.866 1.00 59.64 258 ILE B O 1
ATOM 2399 N N . GLN B 2 204 ? 27.319 47.929 12.439 1.00 66.31 259 GLN B N 1
ATOM 2400 C CA . GLN B 2 204 ? 26.735 47.351 11.222 1.00 68.78 259 GLN B CA 1
ATOM 2401 C C . GLN B 2 204 ? 26.950 45.846 11.100 1.00 64.76 259 GLN B C 1
ATOM 2402 O O . GLN B 2 204 ? 26.000 45.079 10.917 1.00 62.61 259 GLN B O 1
ATOM 2408 N N . ASP B 2 205 ? 28.205 45.422 11.198 1.00 63.62 260 ASP B N 1
ATOM 2409 C CA . ASP B 2 205 ? 28.521 44.002 11.099 1.00 60.15 260 ASP B CA 1
ATOM 2410 C C . ASP B 2 205 ? 27.836 43.174 12.164 1.00 58.11 260 ASP B C 1
ATOM 2411 O O . ASP B 2 205 ? 27.350 42.076 11.873 1.00 57.95 260 ASP B O 1
ATOM 2416 N N . LEU B 2 206 ? 27.800 43.705 13.389 1.00 56.32 261 LEU B N 1
ATOM 2417 C CA . LEU B 2 206 ? 27.172 43.022 14.520 1.00 54.04 261 LEU B CA 1
ATOM 2418 C C . LEU B 2 206 ? 25.678 42.810 14.285 1.00 51.95 261 LEU B C 1
ATOM 2419 O O . LEU B 2 206 ? 25.147 41.731 14.551 1.00 51.93 261 LEU B O 1
ATOM 2424 N N . GLU B 2 207 ? 24.996 43.841 13.795 1.00 52.77 262 GLU B N 1
ATOM 2425 C CA . GLU B 2 207 ? 23.567 43.714 13.501 1.00 56.50 262 GLU B CA 1
ATOM 2426 C C . GLU B 2 207 ? 23.394 42.761 12.308 1.00 56.91 262 GLU B C 1
ATOM 2427 O O . GLU B 2 207 ? 22.400 42.046 12.222 1.00 57.40 262 GLU B O 1
ATOM 2433 N N . LYS B 2 208 ? 24.361 42.746 11.391 1.00 58.08 263 LYS B N 1
ATOM 2434 C CA . LYS B 2 208 ? 24.283 41.828 10.261 1.00 62.61 263 LYS B CA 1
ATOM 2435 C C . LYS B 2 208 ? 24.342 40.403 10.810 1.00 60.32 263 LYS B C 1
ATOM 2436 O O . LYS B 2 208 ? 23.465 39.593 10.524 1.00 59.10 263 LYS B O 1
ATOM 2442 N N . TRP B 2 209 ? 25.362 40.107 11.618 1.00 58.21 264 TRP B N 1
ATOM 2443 C CA . TRP B 2 209 ? 25.519 38.773 12.214 1.00 55.33 264 TRP B CA 1
ATOM 2444 C C . TRP B 2 209 ? 24.308 38.377 13.047 1.00 55.87 264 TRP B C 1
ATOM 2445 O O . TRP B 2 209 ? 23.828 37.248 12.957 1.00 59.32 264 TRP B O 1
ATOM 2456 N N . LEU B 2 210 ? 23.824 39.291 13.879 1.00 58.07 265 LEU B N 1
ATOM 2457 C CA . LEU B 2 210 ? 22.656 38.996 14.699 1.00 56.84 265 LEU B CA 1
ATOM 2458 C C . LEU B 2 210 ? 21.481 38.626 13.804 1.00 60.24 265 LEU B C 1
ATOM 2459 O O . LEU B 2 210 ? 20.727 37.701 14.100 1.00 58.48 265 LEU B O 1
ATOM 2464 N N . ALA B 2 211 ? 21.327 39.352 12.702 1.00 62.03 266 ALA B N 1
ATOM 2465 C CA . ALA B 2 211 ? 20.265 39.063 11.750 1.00 64.14 266 ALA B CA 1
ATOM 2466 C C . ALA B 2 211 ? 20.454 37.632 11.213 1.00 65.63 266 ALA B C 1
ATOM 2467 O O . ALA B 2 211 ? 19.544 36.790 11.267 1.00 64.83 266 ALA B O 1
ATOM 2469 N N . LYS B 2 212 ? 21.658 37.374 10.709 1.00 64.48 267 LYS B N 1
ATOM 2470 C CA . LYS B 2 212 ? 22.037 36.086 10.158 1.00 63.53 267 LYS B CA 1
ATOM 2471 C C . LYS B 2 212 ? 21.797 34.884 11.076 1.00 64.84 267 LYS B C 1
ATOM 2472 O O . LYS B 2 212 ? 21.507 33.793 10.599 1.00 66.92 267 LYS B O 1
ATOM 2478 N N . ILE B 2 213 ? 21.894 35.059 12.389 1.00 65.87 268 ILE B N 1
ATOM 2479 C CA . ILE B 2 213 ? 21.686 33.918 13.280 1.00 61.59 268 ILE B CA 1
ATOM 2480 C C . ILE B 2 213 ? 20.300 33.844 13.881 1.00 60.43 268 ILE B C 1
ATOM 2481 O O . ILE B 2 213 ? 19.988 32.895 14.593 1.00 60.65 268 ILE B O 1
ATOM 2486 N N . ALA B 2 214 ? 19.458 34.827 13.579 1.00 61.77 269 ALA B N 1
ATOM 2487 C CA . ALA B 2 214 ? 18.101 34.868 14.140 1.00 66.33 269 ALA B CA 1
ATOM 2488 C C . ALA B 2 214 ? 17.165 33.731 13.712 1.00 69.38 269 ALA B C 1
ATOM 2489 O O . ALA B 2 214 ? 17.382 33.143 12.631 1.00 72.45 269 ALA B O 1
#

B-factor: mean 56.5, std 18.58, range [23.97, 135.87]

InterPro domains:
  IPR000897 Signal recognition particle, SRP54 subunit, GTPase domain [PF00448] (419-636)
  IPR000897 Signal recognition particle, SRP54 subunit, GTPase domain [PS00300] (610-623)
  IPR000897 Signal recognition particle, SRP54 subunit, GTPase domain [SM00962] (418-637)
  IPR003593 AAA+ ATPase domain [SM00382] (417-570)
  IPR007222 Signal recognition particle receptor, alpha subunit, N-terminal [PF04086] (28-294)
  IPR011012 Longin-like domain superfamily [SSF64356] (1-128)
  IPR013822 Signal recognition particle SRP54, helical bundle [PF02881] (319-389)
  IPR013822 Signal recognition particle SRP54, helical bundle [SM00963] (320-397)
  IPR027417 P-loop containing nucleoside triphosphate hydrolase [G3DSA:3.40.50.300] (402-638)
  IPR027417 P-loop containing nucleoside triphosphate hydrolase [SSF52540] (416-636)
  IPR036225 SRP/SRP receptor, N-terminal [SSF47364] (319-399)
  IPR042101 Signal recognition particle SRP54, N-terminal domain superfamily [G3DSA:1.20.120.140] (294-399)

GO terms:
  GO:0016020 membrane (C, IDA)
  GO:0005789 endoplasmic reticulum membrane (C, TAS)
  GO:0006613 cotranslational protein targeting to membrane (P, TAS)
  GO:0005515 protein binding (F, IPI)
  GO:0070062 extracellular exosome (C, HDA)
  GO:0003723 RNA binding (F, HDA)

Sequence (312 aa):
HSMVDFFTIFSKGGLVLWCFQGVSDSCTGPVNALIRSVLLQETHEALTLKYKLDNQFELVFVVGFQKILTLTYVDKLIDDVHRLFRDKYRTEIQQQSALSLLNGTFDFQNDFLRLLREAEESSKRAVLFVGLCDSGKTLLFVRLLTGQYRDTQTSITDSSAIYKVNNNRGNSLTLIDLPGHESLRFQLLDRFKSSARAVVFVVDSAAFQREVKDVAEFLYQVLIDSMALKNSPSLLIACNKQDIAMAKSAKLIQQQLEKELNTLRVTRSPAQLGKKGKEFEFSQLPLKVEFLECSAKSADIQDLEKWLAKIA

=== Feature glossary ===
Each block in this record encodes a different view of the same protein. In brief:

Predicted aligned error. PAE(i, j) answers: if I align the predicted and true structures on residue i, how far off (in Å) do I expect residue j to be? A block-diagonal PAE matrix with low values on the blocks and high values off-diagonal is the signature of a multi-domain protein with confidently predicted domains but uncertain inter-domain orientation.

Contact-map, Ramachandran, and PAE plots. Plot images: a contact map (which residues are close in 3D, as an N×N binary image), a Ramachandran scatter (backbone torsion angles, revealing secondary-structure composition at a glance), and — for AlphaFold structures — a PAE heatmap (pairwise prediction confidence).

Backbone torsions (φ/ψ). φ (phi) and ψ (psi) are the two rotatable backbone dihedrals per residue: φ is the C(i-1)–N–Cα–C torsion, ψ is the N–Cα–C–N(i+1) torsion, both in degrees on (−180°, 180°]. α-helical residues cluster near (−60°, −45°); β-strand residues near (−120°, +130°). A Ramachandran plot is simply a scatter of (φ, ψ) for every residue.

Foldseek 3Di. A 3Di character summarizes, for each residue, the relative orientation of the Cα frame of its nearest spatial neighbor. Because it encodes fold topology rather than chemistry, 3Di alignments detect remote structural similarity that sequence alignment misses.

Radius of gyration, Cα contacts, bounding box. Three whole-structure scalars: the radius of gyration (RMS distance of Cα from centroid, in Å), the count of Cα–Cα contacts (pairs closer than 8 Å and separated by more than four residues in sequence — i.e. tertiary, not local, contacts), and the bounding-box dimensions. Together they distinguish compact globular folds from extended fibres or disordered chains.

Sequence. Sequence gives the chain of amino acids in standard one-letter code (A=alanine, C=cysteine, …, Y=tyrosine), read N→C. It is the only feature that is directly encoded by the gene; all structural features are derived from the folded form of this sequence.

mmCIF coordinates. Atomic coordinates in PDB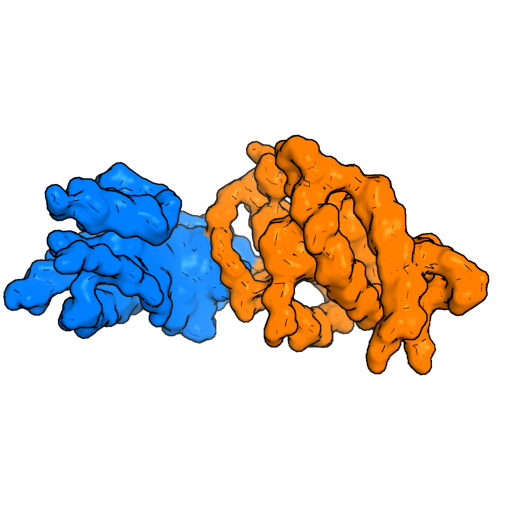x/mmCIF format — the same representation the Protein Data Bank distributes. Each line of the _atom_site loop places one backbone atom in Cartesian space (units: ångströms, origin: arbitrary).

Secondary structure (3-state, P-SEA). Three-state secondary structure (P-SEA) collapses the eight DSSP classes into helix (a), strand (b), and coil (c). P-SEA assigns these from Cα geometry alone — distances and angles — without requiring backbone oxygens, so it works on any Cα trace.

InterPro / GO / CATH / organism. Functional annotations link the protein to curated databases. InterPro entries identify conserved domains and families by matching the sequence against member-database signatures (Pfam, PROSITE, CDD, …). Gene Ontology (GO) terms describe molecular function, biological process, and cellular component in a controlled vocabulary. CATH places the structure in a hierarchical fold classification (Class/Architecture/Topology/Homologous-superfamily). The organism is the source species.

B-factor. B-factor (Debye–Waller factor) reflects atomic displacement in the crystal lattice. It is an experimental observable (units Å²), not a prediction; low values mean the atom is pinned down, high values mean it moves or is heterogeneous across the crystal.

Rendered structure images. Structure images are PyMOL renders from six orthogonal camera directions. Cartoon representation draws helices as coils and strands as arrows; sticks shows the backbone as bonds; surface shows the solvent-excluded envelope. Rainbow coloring maps sequence position to hue (blue→red, N→C); chain coloring assigns a distinct color per polypeptide.

Solvent-accessible surface area. Solvent-accessible surface area (SASA) is the area in Å² traced out by the centre of a 1.4 Å probe sphere (a water molecule) rolled over the protein's van der Waals surface (Shrake–Rupley / Lee–Richards construction). Buried residues have near-zero SASA; fully exposed residues can exceed 200 Å². The total SASA scales roughly with the number of surface residues.

Secondary structure (8-state, DSSP). The SS8 string is DSSP's per-residue secondary-structure call. α-helix (H) means an i→i+4 H-bond ladder; β-strand (E) means the residue participates in a β-sheet; 3₁₀ (G) and π (I) are tighter and wider helices; T/S are turns/bends; '-' is loop.

pLDDT. For AlphaFold models, the B-factor field carries pLDDT — the model's own estimate of local accuracy on a 0–100 scale. Regions with pLDDT<50 should be treated as essentially unmodeled; they often correspond to intrinsically disordered segments.

Nearest PDB structures. Nearest PDB neighbors are the top structural matches found by Foldseek when searching this structure against the entire Protein Data Bank. Each hit reports a TM-score (0 to 1; >0.5 almost always implies the same fold) and an E-value. These are *structural* homologs — they may share no detectable sequence similarity.